Protein AF-X6LFG7-F1 (afdb_monomer_lite)

Foldseek 3Di:
DWEWEADPNDTDTDDPPCPPPPCCLVCLVVDPLQVSVVVVCVVRVVPDLFKWKFFPPPRQIDNGSVSVSVVVNVVVVDPPDPYTYIYIDGNVPDDDDDDDDDDDDDPDPPPVDVDVVVVVVQVVQQVVQCVVCPPHDDDDDDDAFPPCPLVVLQVQQPFDWDWDADPNDTDIFGPGRPFPLCPQRGDDPDRDDSDPHDGHGDGDNVPND

Sequence (209 aa):
RCLVIMKEDEQITWYPKNANDPNFRNELEKQDWKKYFEDLEQLIGISNRNEYLRENEKGEIIKNHEDLKAIWTDRYNDDKQCWLKLTMSNSNEIDTEDEKIPDERTNVQEKEHFDIKLMLDLVKKAEEAEAQIKDKNVILFLGGTGVGKSTLIHFLSGSKMEQQTINGIDHIAPVRIKNKSLSNIITKPGAMSVTRYIAAVPIDLQEMD

Structure (mmCIF, N/CA/C/O backbone):
data_AF-X6LFG7-F1
#
_entry.id   AF-X6LFG7-F1
#
loop_
_atom_site.group_PDB
_atom_site.id
_atom_site.type_symbol
_atom_site.label_atom_id
_atom_site.label_alt_id
_atom_site.label_comp_id
_atom_site.label_asym_id
_atom_site.label_entity_id
_atom_site.label_seq_id
_atom_site.pdbx_PDB_ins_code
_atom_site.Cartn_x
_atom_site.Cartn_y
_atom_site.Cartn_z
_atom_site.occupancy
_atom_site.B_iso_or_equiv
_atom_site.auth_seq_id
_atom_site.auth_comp_id
_atom_site.auth_asym_id
_atom_site.auth_atom_id
_atom_site.pdbx_PDB_model_num
ATOM 1 N N . ARG A 1 1 ? 22.113 -2.065 -7.939 1.00 76.50 1 ARG A N 1
ATOM 2 C CA . ARG A 1 1 ? 21.776 -0.771 -8.582 1.00 76.50 1 ARG A CA 1
ATOM 3 C C . ARG A 1 1 ? 20.740 -1.051 -9.663 1.00 76.50 1 ARG A C 1
ATOM 5 O O . ARG A 1 1 ? 20.845 -2.115 -10.261 1.00 76.50 1 ARG A O 1
ATOM 12 N N . CYS A 1 2 ? 19.748 -0.190 -9.874 1.00 83.12 2 CYS A N 1
ATOM 13 C CA . CYS A 1 2 ? 18.685 -0.409 -10.866 1.00 83.12 2 CYS A CA 1
ATOM 14 C C . CYS A 1 2 ? 18.179 0.901 -11.491 1.00 83.12 2 CYS A C 1
ATOM 16 O O . CYS A 1 2 ? 18.386 1.986 -10.949 1.00 83.12 2 CYS A O 1
ATOM 18 N N . LEU A 1 3 ? 17.499 0.786 -12.628 1.00 84.31 3 LEU A N 1
ATOM 19 C CA . LEU A 1 3 ? 16.655 1.829 -13.202 1.00 84.31 3 LEU A CA 1
ATOM 20 C C . LEU A 1 3 ? 15.211 1.557 -12.785 1.00 84.31 3 LEU A C 1
ATOM 22 O O . LEU A 1 3 ? 14.756 0.413 -12.804 1.00 84.31 3 LEU A O 1
ATOM 26 N N . VAL A 1 4 ? 14.505 2.612 -12.409 1.00 84.31 4 VAL A N 1
ATOM 27 C CA . VAL A 1 4 ? 13.077 2.627 -12.115 1.00 84.31 4 VAL A CA 1
ATOM 28 C C . VAL A 1 4 ? 12.419 3.455 -13.206 1.00 84.31 4 VAL A C 1
ATOM 30 O O . VAL A 1 4 ? 12.630 4.659 -13.285 1.00 84.31 4 VAL A O 1
ATOM 33 N N . ILE A 1 5 ? 11.652 2.811 -14.068 1.00 85.31 5 ILE A N 1
ATOM 34 C CA . ILE A 1 5 ? 11.070 3.411 -15.263 1.00 85.31 5 ILE A CA 1
ATOM 35 C C . ILE A 1 5 ? 9.573 3.559 -15.032 1.00 85.31 5 ILE A C 1
ATOM 37 O O . ILE A 1 5 ? 8.911 2.599 -14.645 1.00 85.31 5 ILE A O 1
ATOM 41 N N . MET A 1 6 ? 9.054 4.761 -15.259 1.00 80.69 6 MET A N 1
ATOM 42 C CA . MET A 1 6 ? 7.627 5.056 -15.185 1.00 80.69 6 MET A CA 1
ATOM 43 C C . MET A 1 6 ? 7.038 5.062 -16.595 1.00 80.69 6 MET A C 1
ATOM 45 O O . MET A 1 6 ? 7.437 5.887 -17.424 1.00 80.69 6 MET A O 1
ATOM 49 N N . LYS A 1 7 ? 6.079 4.171 -16.855 1.00 77.56 7 LYS A N 1
ATOM 50 C CA . LYS A 1 7 ? 5.324 4.100 -18.112 1.00 77.56 7 LYS A CA 1
ATOM 51 C C . LYS A 1 7 ? 3.847 3.894 -17.787 1.00 77.56 7 LYS A C 1
ATOM 53 O O . LYS A 1 7 ? 3.536 2.942 -17.093 1.00 77.56 7 LYS A O 1
ATOM 58 N N . GLU A 1 8 ? 2.964 4.761 -18.290 1.00 70.88 8 GLU A N 1
ATOM 59 C CA . GLU A 1 8 ? 1.498 4.604 -18.157 1.00 70.88 8 GLU A CA 1
ATOM 60 C C . GLU A 1 8 ? 1.036 4.308 -16.712 1.00 70.88 8 GLU A C 1
ATOM 62 O O . GLU A 1 8 ? 0.241 3.409 -16.470 1.00 70.88 8 GLU A O 1
ATOM 67 N N . ASP A 1 9 ? 1.581 5.044 -15.737 1.00 68.19 9 ASP A N 1
ATOM 68 C CA . ASP A 1 9 ? 1.357 4.857 -14.290 1.00 68.19 9 ASP A CA 1
ATOM 69 C C . ASP A 1 9 ? 1.865 3.527 -13.691 1.00 68.19 9 ASP A C 1
ATOM 71 O O . ASP A 1 9 ? 1.731 3.292 -12.487 1.00 68.19 9 ASP A O 1
ATOM 75 N N . GLU A 1 10 ? 2.540 2.690 -14.480 1.00 76.25 10 GLU A N 1
ATOM 76 C CA . GLU A 1 10 ? 3.243 1.496 -14.022 1.00 76.25 10 GLU A CA 1
ATOM 77 C C . GLU A 1 10 ? 4.726 1.771 -13.737 1.00 76.25 10 GLU A C 1
ATOM 79 O O . GLU A 1 10 ? 5.408 2.542 -14.423 1.00 76.25 10 GLU A O 1
ATOM 84 N N . GLN A 1 11 ? 5.240 1.101 -12.702 1.00 84.69 11 GLN A N 1
ATOM 85 C CA . GLN A 1 11 ? 6.644 1.143 -12.314 1.00 84.69 11 GLN A CA 1
ATOM 86 C C . GLN A 1 11 ? 7.355 -0.137 -12.766 1.00 84.69 11 GLN A C 1
ATOM 88 O O . GLN A 1 11 ? 7.090 -1.225 -12.254 1.00 84.69 11 GLN A O 1
ATOM 93 N N . ILE A 1 12 ? 8.332 0.008 -13.658 1.00 84.75 12 ILE A N 1
ATOM 94 C CA . ILE A 1 12 ? 9.162 -1.084 -14.168 1.00 84.75 12 ILE A CA 1
ATOM 95 C C . ILE A 1 12 ? 10.564 -0.950 -13.574 1.00 84.75 12 ILE A C 1
ATOM 97 O O . ILE A 1 12 ? 11.207 0.089 -13.694 1.00 84.75 12 ILE A O 1
ATOM 101 N N . THR A 1 13 ? 11.063 -2.004 -12.926 1.00 87.56 13 THR A N 1
ATOM 102 C CA . THR A 1 13 ? 12.452 -2.037 -12.441 1.00 87.56 13 THR A CA 1
ATOM 103 C C . THR A 1 13 ? 13.320 -2.821 -13.413 1.00 87.56 13 THR A C 1
ATOM 105 O O . THR A 1 13 ? 13.015 -3.973 -13.714 1.00 87.56 13 THR A O 1
ATOM 108 N N . TRP A 1 14 ? 14.430 -2.232 -13.852 1.00 88.44 14 TRP A N 1
ATOM 109 C CA . TRP A 1 14 ? 15.382 -2.873 -14.757 1.00 88.44 14 TRP A CA 1
ATOM 110 C C . TRP A 1 14 ? 16.819 -2.783 -14.241 1.00 88.44 14 TRP A C 1
ATOM 112 O O . TRP A 1 14 ? 17.221 -1.811 -13.600 1.00 88.44 14 TRP A O 1
ATOM 122 N N . TYR A 1 15 ? 17.613 -3.808 -14.528 1.00 87.75 15 TYR A N 1
ATOM 123 C CA . TYR A 1 15 ? 19.060 -3.820 -14.335 1.00 87.75 15 TYR A CA 1
ATOM 124 C C . TYR A 1 15 ? 19.701 -4.804 -15.333 1.00 87.75 15 TYR A C 1
ATOM 126 O O . TYR A 1 15 ? 19.048 -5.775 -15.726 1.00 87.75 15 TYR A O 1
ATOM 134 N N . PRO A 1 16 ? 20.972 -4.605 -15.732 1.00 86.94 16 PRO A N 1
ATOM 135 C CA . PRO A 1 16 ? 21.697 -5.553 -16.566 1.00 86.94 16 PRO A CA 1
ATOM 136 C C . PRO A 1 16 ? 21.731 -6.938 -15.919 1.00 86.94 16 PRO A C 1
ATOM 138 O O . PRO A 1 16 ? 22.008 -7.058 -14.725 1.00 86.94 16 PRO A O 1
ATOM 141 N N . LYS A 1 17 ? 21.517 -8.000 -16.702 1.00 81.75 17 LYS A N 1
ATOM 142 C CA . LYS A 1 17 ? 21.425 -9.385 -16.193 1.00 81.75 17 LYS A CA 1
ATOM 143 C C . LYS A 1 17 ? 22.637 -9.819 -15.349 1.00 81.75 17 LYS A C 1
ATOM 145 O O . LYS A 1 17 ? 22.474 -10.603 -14.419 1.00 81.75 17 LYS A O 1
ATOM 150 N N . ASN A 1 18 ? 23.820 -9.262 -15.616 1.00 81.38 18 ASN A N 1
ATOM 151 C CA . ASN A 1 18 ? 25.059 -9.575 -14.895 1.00 81.38 18 ASN A CA 1
ATOM 152 C C . ASN A 1 18 ? 25.421 -8.551 -13.804 1.00 81.38 18 ASN A C 1
ATOM 154 O O . ASN A 1 18 ? 26.505 -8.628 -13.239 1.00 81.38 18 ASN A O 1
ATOM 158 N N . ALA A 1 19 ? 24.540 -7.603 -13.470 1.00 78.81 19 ALA A N 1
ATOM 159 C CA . ALA A 1 19 ? 24.845 -6.519 -12.527 1.00 78.81 19 ALA A CA 1
ATOM 160 C C . ALA A 1 19 ? 25.172 -6.990 -11.094 1.00 78.81 19 ALA A C 1
ATOM 162 O O . ALA A 1 19 ? 25.692 -6.207 -10.299 1.00 78.81 19 ALA A O 1
ATOM 163 N N . ASN A 1 20 ? 24.861 -8.248 -10.763 1.00 74.69 20 ASN A N 1
ATOM 164 C CA . ASN A 1 20 ? 25.200 -8.879 -9.486 1.00 74.69 20 ASN A CA 1
ATOM 165 C C . ASN A 1 20 ? 26.618 -9.477 -9.457 1.00 74.69 20 ASN A C 1
ATOM 167 O O . ASN A 1 20 ? 27.069 -9.892 -8.391 1.00 74.69 20 ASN A O 1
ATOM 171 N N . ASP A 1 21 ? 27.315 -9.542 -10.595 1.00 80.12 21 ASP A N 1
ATOM 172 C CA . ASP A 1 21 ? 28.712 -9.969 -10.643 1.00 80.12 21 ASP A CA 1
ATOM 173 C C . ASP A 1 21 ? 29.600 -8.891 -9.982 1.00 80.12 21 ASP A C 1
ATOM 175 O O . ASP A 1 21 ? 29.568 -7.729 -10.403 1.00 80.12 21 ASP A O 1
ATOM 179 N N . PRO A 1 22 ? 30.414 -9.235 -8.964 1.00 74.44 22 PRO A N 1
ATOM 180 C CA . PRO A 1 22 ? 31.346 -8.299 -8.332 1.00 74.44 22 PRO A CA 1
ATOM 181 C C . PRO A 1 22 ? 32.310 -7.623 -9.319 1.00 74.44 22 PRO A C 1
ATOM 183 O O . PRO A 1 22 ? 32.733 -6.488 -9.094 1.00 74.44 22 PRO A O 1
ATOM 186 N N . ASN A 1 23 ? 32.641 -8.298 -10.422 1.00 79.50 23 ASN A N 1
ATOM 187 C CA . ASN A 1 23 ? 33.518 -7.786 -11.468 1.00 79.50 23 ASN A CA 1
ATOM 188 C C . ASN A 1 23 ? 32.785 -6.944 -12.514 1.00 79.50 23 ASN A C 1
ATOM 190 O O . ASN A 1 23 ? 33.451 -6.275 -13.302 1.00 79.50 23 ASN A O 1
ATOM 194 N N . PHE A 1 24 ? 31.448 -6.895 -12.499 1.00 81.44 24 PHE A N 1
ATOM 195 C CA . PHE A 1 24 ? 30.659 -6.143 -13.481 1.00 81.44 24 PHE A CA 1
ATOM 196 C C . PHE A 1 24 ? 31.113 -4.682 -13.591 1.00 81.44 24 PHE A C 1
ATOM 198 O O . PHE A 1 24 ? 31.242 -4.147 -14.690 1.00 81.44 24 PHE A O 1
ATOM 205 N N . ARG A 1 25 ? 31.439 -4.052 -12.452 1.00 75.75 25 ARG A N 1
ATOM 206 C CA . ARG A 1 25 ? 31.965 -2.677 -12.391 1.00 75.75 25 ARG A CA 1
ATOM 207 C C . ARG A 1 25 ? 33.307 -2.519 -13.110 1.00 75.75 25 ARG A C 1
ATOM 209 O O . ARG A 1 25 ? 33.542 -1.502 -13.750 1.00 75.75 25 ARG A O 1
ATOM 216 N N . ASN A 1 26 ? 34.196 -3.497 -12.974 1.00 79.12 26 ASN A N 1
ATOM 217 C CA . ASN A 1 26 ? 35.548 -3.434 -13.532 1.00 79.12 26 ASN A CA 1
ATOM 218 C C . ASN A 1 26 ? 35.575 -3.831 -15.014 1.00 79.12 26 ASN A C 1
ATOM 220 O O . ASN A 1 26 ? 36.579 -3.637 -15.694 1.00 79.12 26 ASN A O 1
ATOM 224 N N . GLU A 1 27 ? 34.470 -4.384 -15.513 1.00 84.75 27 GLU A N 1
ATOM 225 C CA . GLU A 1 27 ? 34.345 -4.912 -16.865 1.00 84.75 27 GLU A CA 1
ATOM 226 C C . GLU A 1 27 ? 33.236 -4.231 -17.671 1.00 84.75 27 GLU A C 1
ATOM 228 O O . GLU A 1 27 ? 32.767 -4.809 -18.649 1.00 84.75 27 GLU A O 1
ATOM 233 N N . LEU A 1 28 ? 32.839 -3.003 -17.303 1.00 81.44 28 LEU A N 1
ATOM 234 C CA . LEU A 1 28 ? 31.804 -2.232 -18.011 1.00 81.44 28 LEU A CA 1
ATOM 235 C C . LEU A 1 28 ? 32.107 -2.119 -19.511 1.00 81.44 28 LEU A C 1
ATOM 237 O O . LEU A 1 28 ? 31.211 -2.286 -20.327 1.00 81.44 28 LEU A O 1
ATOM 241 N N . GLU A 1 29 ? 33.372 -1.926 -19.884 1.00 83.00 29 GLU A N 1
ATOM 242 C CA . GLU A 1 29 ? 33.817 -1.853 -21.284 1.00 83.00 29 GLU A CA 1
ATOM 243 C C . GLU A 1 29 ? 33.688 -3.176 -22.054 1.00 83.00 29 GLU A C 1
ATOM 245 O O . GLU A 1 29 ? 33.615 -3.175 -23.278 1.00 83.00 29 GLU A O 1
ATOM 250 N N . LYS A 1 30 ? 33.657 -4.313 -21.350 1.00 84.62 30 LYS A N 1
ATOM 251 C CA . LYS A 1 30 ? 33.518 -5.648 -21.950 1.00 84.62 30 LYS A CA 1
ATOM 252 C C . LYS A 1 30 ? 32.063 -6.111 -22.021 1.00 84.62 30 LYS A C 1
ATOM 254 O O . LYS A 1 30 ? 31.790 -7.162 -22.597 1.00 84.62 30 LYS A O 1
ATOM 259 N N . GLN A 1 31 ? 31.146 -5.378 -21.390 1.00 87.06 31 GLN A N 1
ATOM 260 C CA . GLN A 1 31 ? 29.734 -5.727 -21.391 1.00 87.06 31 GLN A CA 1
ATOM 261 C C . GLN A 1 31 ? 29.085 -5.419 -22.742 1.00 87.06 31 GLN A C 1
ATOM 263 O O . GLN A 1 31 ? 29.401 -4.430 -23.401 1.00 87.06 31 GLN A O 1
ATOM 268 N N . ASP A 1 32 ? 28.108 -6.242 -23.114 1.00 89.12 32 ASP A N 1
ATOM 269 C CA . ASP A 1 32 ? 27.300 -6.039 -24.314 1.00 89.12 32 ASP A CA 1
ATOM 270 C C . ASP A 1 32 ? 26.159 -5.048 -24.033 1.00 89.12 32 ASP A C 1
ATOM 272 O O . ASP A 1 32 ? 25.006 -5.417 -23.799 1.00 89.12 32 ASP A O 1
ATOM 276 N N . TRP A 1 33 ? 26.504 -3.759 -24.015 1.00 88.44 33 TRP A N 1
ATOM 277 C CA . TRP A 1 33 ? 25.546 -2.672 -23.790 1.00 88.44 33 TRP A CA 1
ATOM 278 C C . TRP A 1 33 ? 24.473 -2.589 -24.861 1.00 88.44 33 TRP A C 1
ATOM 280 O O . TRP A 1 33 ? 23.354 -2.176 -24.566 1.00 88.44 33 TRP A O 1
ATOM 290 N N . LYS A 1 34 ? 24.791 -3.019 -26.085 1.00 89.31 34 LYS A N 1
ATOM 291 C CA . LYS A 1 34 ? 23.820 -3.092 -27.168 1.00 89.31 34 LYS A CA 1
ATOM 292 C C . LYS A 1 34 ? 22.723 -4.093 -26.824 1.00 89.31 34 LYS A C 1
ATOM 294 O O . LYS A 1 34 ? 21.552 -3.734 -26.848 1.00 89.31 34 LYS A O 1
ATOM 299 N N . LYS A 1 35 ? 23.096 -5.301 -26.399 1.00 88.69 35 LYS A N 1
ATOM 300 C CA . LYS A 1 35 ? 22.136 -6.311 -25.945 1.00 88.69 35 LYS A CA 1
ATOM 301 C C . LYS A 1 35 ? 21.346 -5.868 -24.715 1.00 88.69 35 LYS A C 1
ATOM 303 O O . LYS A 1 35 ? 20.156 -6.149 -24.625 1.00 88.69 35 LYS A O 1
ATOM 308 N N . TYR A 1 36 ? 21.976 -5.178 -23.764 1.00 89.31 36 TYR A N 1
ATOM 309 C CA . TYR A 1 36 ? 21.256 -4.635 -22.608 1.00 89.31 36 TYR A CA 1
ATOM 310 C C . TYR A 1 36 ? 20.246 -3.557 -22.995 1.00 89.31 36 TYR A C 1
ATOM 312 O O . TYR A 1 36 ? 19.161 -3.521 -22.422 1.00 89.31 36 TYR A O 1
ATOM 320 N N . PHE A 1 37 ? 20.581 -2.711 -23.967 1.00 87.50 37 PHE A N 1
ATOM 321 C CA . PHE A 1 37 ? 19.656 -1.721 -24.500 1.00 87.50 37 PHE A CA 1
ATOM 322 C C . PHE A 1 37 ? 18.491 -2.388 -25.247 1.00 87.50 37 PHE A C 1
ATOM 324 O O . PHE A 1 37 ? 17.346 -2.053 -24.980 1.00 87.50 37 PHE A O 1
ATOM 331 N N . GLU A 1 38 ? 18.753 -3.409 -26.068 1.00 86.62 38 GLU A N 1
ATOM 332 C CA . GLU A 1 38 ? 17.705 -4.197 -26.740 1.00 86.62 38 GLU A CA 1
ATOM 333 C C . GLU A 1 38 ? 16.777 -4.912 -25.733 1.00 86.62 38 GLU A C 1
ATOM 335 O O . GLU A 1 38 ? 15.555 -4.878 -25.875 1.00 86.62 38 GLU A O 1
ATOM 340 N N . ASP A 1 39 ? 17.337 -5.531 -24.684 1.00 87.38 39 ASP A N 1
ATOM 341 C CA . ASP A 1 39 ? 16.571 -6.148 -23.588 1.00 87.38 39 ASP A CA 1
ATOM 342 C C . ASP A 1 39 ? 15.699 -5.104 -22.862 1.00 87.38 39 ASP A C 1
ATOM 344 O O . ASP A 1 39 ? 14.564 -5.390 -22.472 1.00 87.38 39 ASP A O 1
ATOM 348 N N . LEU A 1 40 ? 16.240 -3.900 -22.652 1.00 86.75 40 LEU A N 1
ATOM 349 C CA . LEU A 1 40 ? 15.531 -2.785 -22.035 1.00 86.75 40 LEU A CA 1
ATOM 350 C C . LEU A 1 40 ? 14.368 -2.322 -22.918 1.00 86.75 40 LEU A C 1
ATOM 352 O O . LEU A 1 40 ? 13.255 -2.246 -22.408 1.00 86.75 40 LEU A O 1
ATOM 356 N N . GLU A 1 41 ? 14.600 -2.078 -24.213 1.00 84.62 41 GLU A N 1
ATOM 357 C CA . GLU A 1 41 ? 13.580 -1.678 -25.196 1.00 84.62 41 GLU A CA 1
ATOM 358 C C . GLU A 1 41 ? 12.439 -2.696 -25.289 1.00 84.62 41 GLU A C 1
ATOM 360 O O . GLU A 1 41 ? 11.266 -2.314 -25.291 1.00 84.62 41 GLU A O 1
ATOM 365 N N . GLN A 1 42 ? 12.766 -3.993 -25.302 1.00 84.00 42 GLN A N 1
ATOM 366 C CA . GLN A 1 42 ? 11.771 -5.067 -25.294 1.00 84.00 42 GLN A CA 1
ATOM 367 C C . GLN A 1 42 ? 10.931 -5.065 -24.016 1.00 84.00 42 GLN A C 1
ATOM 369 O O . GLN A 1 42 ? 9.717 -5.253 -24.089 1.00 84.00 42 GLN A O 1
ATOM 374 N N . LEU A 1 43 ? 11.553 -4.844 -22.852 1.00 83.19 43 LEU A N 1
ATOM 375 C CA . LEU A 1 43 ? 10.853 -4.843 -21.567 1.00 83.19 43 LEU A CA 1
ATOM 376 C C . LEU A 1 43 ? 9.839 -3.699 -21.467 1.00 83.19 43 LEU A C 1
ATOM 378 O O . LEU A 1 43 ? 8.732 -3.892 -20.974 1.00 83.19 43 LEU A O 1
ATOM 382 N N . ILE A 1 44 ? 10.225 -2.508 -21.915 1.00 81.19 44 ILE A N 1
ATOM 383 C CA . ILE A 1 44 ? 9.370 -1.315 -21.871 1.00 81.19 44 ILE A CA 1
ATOM 384 C C . ILE A 1 44 ? 8.448 -1.207 -23.086 1.00 81.19 44 ILE A C 1
ATOM 386 O O . ILE A 1 44 ? 7.575 -0.343 -23.108 1.00 81.19 44 ILE A O 1
ATOM 390 N N . GLY A 1 45 ? 8.615 -2.071 -24.088 1.00 75.19 45 GLY A N 1
ATOM 391 C CA . GLY A 1 45 ? 7.817 -2.075 -25.307 1.00 75.19 45 GLY A CA 1
ATOM 392 C C . GLY A 1 45 ? 7.953 -0.786 -26.118 1.00 75.19 45 GLY A C 1
ATOM 393 O O . GLY A 1 45 ? 6.938 -0.298 -26.609 1.00 75.19 45 GLY A O 1
ATOM 394 N N . ILE A 1 46 ? 9.167 -0.225 -26.237 1.00 66.88 46 ILE A N 1
ATOM 395 C CA . ILE A 1 46 ? 9.425 0.857 -27.202 1.00 66.88 46 ILE A CA 1
ATOM 396 C C . ILE A 1 46 ? 9.307 0.242 -28.597 1.00 66.88 46 ILE A C 1
ATOM 398 O O . ILE A 1 46 ? 10.173 -0.500 -29.055 1.00 66.88 46 ILE A O 1
ATOM 402 N N . SER A 1 47 ? 8.192 0.514 -29.268 1.00 56.03 47 SER A N 1
ATOM 403 C CA . SER A 1 47 ? 7.942 0.059 -30.642 1.00 56.03 47 SER A CA 1
ATOM 404 C C . SER A 1 47 ? 8.116 1.169 -31.682 1.00 56.03 47 SER A C 1
ATOM 406 O O . SER A 1 47 ? 8.196 0.882 -32.876 1.00 56.03 47 SER A O 1
ATOM 408 N N . ASN A 1 48 ? 8.202 2.433 -31.250 1.00 54.16 48 ASN A N 1
ATOM 409 C CA . ASN A 1 48 ? 8.268 3.602 -32.126 1.00 54.16 48 ASN A CA 1
ATOM 410 C C . ASN A 1 48 ? 9.611 4.331 -32.002 1.00 54.16 48 ASN A C 1
ATOM 412 O O . ASN A 1 48 ? 10.092 4.584 -30.904 1.00 54.16 48 ASN A O 1
ATOM 416 N N . ARG A 1 49 ? 10.166 4.787 -33.136 1.00 58.41 49 ARG A N 1
ATOM 417 C CA . ARG A 1 49 ? 11.423 5.572 -33.224 1.00 58.41 49 ARG A CA 1
ATOM 418 C C . ARG A 1 49 ? 11.380 6.950 -32.537 1.00 58.41 49 ARG A C 1
ATOM 420 O O . ARG A 1 49 ? 12.342 7.706 -32.636 1.00 58.41 49 ARG A O 1
ATOM 427 N N . ASN A 1 50 ? 10.265 7.280 -31.892 1.00 61.91 50 ASN A N 1
ATOM 428 C CA . ASN A 1 50 ? 9.985 8.595 -31.330 1.00 61.91 50 ASN A CA 1
ATOM 429 C C . ASN A 1 50 ? 9.922 8.580 -29.795 1.00 61.91 50 ASN A C 1
ATOM 431 O O . ASN A 1 50 ? 9.821 9.648 -29.199 1.00 61.91 50 ASN A O 1
ATOM 435 N N . GLU A 1 51 ? 10.014 7.412 -29.156 1.00 69.88 51 GLU A N 1
ATOM 436 C CA . GLU A 1 51 ? 9.994 7.273 -27.697 1.00 69.88 51 GLU A CA 1
ATOM 437 C C . GLU A 1 51 ? 11.425 7.209 -27.150 1.00 69.88 51 GLU A C 1
ATOM 439 O O . GLU A 1 51 ? 12.276 6.504 -27.690 1.00 69.88 51 GLU A O 1
ATOM 444 N N . TYR A 1 52 ? 11.705 7.953 -26.080 1.00 77.88 52 TYR A N 1
ATOM 445 C CA . TYR A 1 52 ? 12.997 7.927 -25.394 1.00 77.88 52 TYR A CA 1
ATOM 446 C C . TYR A 1 52 ? 12.825 7.992 -23.876 1.00 77.88 52 TYR A C 1
ATOM 448 O O . TYR A 1 52 ? 11.807 8.468 -23.367 1.00 77.88 52 TYR A O 1
ATOM 456 N N . LEU A 1 53 ? 13.836 7.520 -23.144 1.00 81.69 53 LEU A N 1
ATOM 457 C CA . LEU A 1 53 ? 13.865 7.605 -21.686 1.00 81.69 53 LEU A CA 1
ATOM 458 C C . LEU A 1 53 ? 14.572 8.892 -21.271 1.00 81.69 53 LEU A C 1
ATOM 460 O O . LEU A 1 53 ? 15.691 9.154 -21.708 1.00 81.69 53 LEU A O 1
ATOM 464 N N . ARG A 1 54 ? 13.932 9.683 -20.414 1.00 81.69 54 ARG A N 1
ATOM 465 C CA . ARG A 1 54 ? 14.514 10.879 -19.806 1.00 81.69 54 ARG A CA 1
ATOM 466 C C . ARG A 1 54 ? 14.697 10.658 -18.312 1.00 81.69 54 ARG A C 1
ATOM 468 O O . ARG A 1 54 ? 13.801 10.167 -17.630 1.00 81.69 54 ARG A O 1
ATOM 475 N N . GLU A 1 55 ? 15.857 11.034 -17.804 1.00 78.00 55 GLU A N 1
ATOM 476 C CA . GLU A 1 55 ? 16.138 11.086 -16.381 1.00 78.00 55 GLU A CA 1
ATOM 477 C C . GLU A 1 55 ? 15.444 12.284 -15.731 1.00 78.00 55 GLU A C 1
ATOM 479 O O . GLU A 1 55 ? 15.529 13.417 -16.205 1.00 78.00 55 GLU A O 1
ATOM 484 N N . ASN A 1 56 ? 14.777 12.042 -14.606 1.00 66.06 56 ASN A N 1
ATOM 485 C CA . ASN A 1 56 ? 13.951 13.057 -13.961 1.00 66.06 56 ASN A CA 1
ATOM 486 C C . ASN A 1 56 ? 14.745 14.142 -13.207 1.00 66.06 56 ASN A C 1
ATOM 488 O O . ASN A 1 56 ? 14.193 15.212 -12.951 1.00 66.06 56 ASN A O 1
ATOM 492 N N . GLU A 1 57 ? 15.992 13.875 -12.797 1.00 65.62 57 GLU A N 1
ATOM 493 C CA . GLU A 1 57 ? 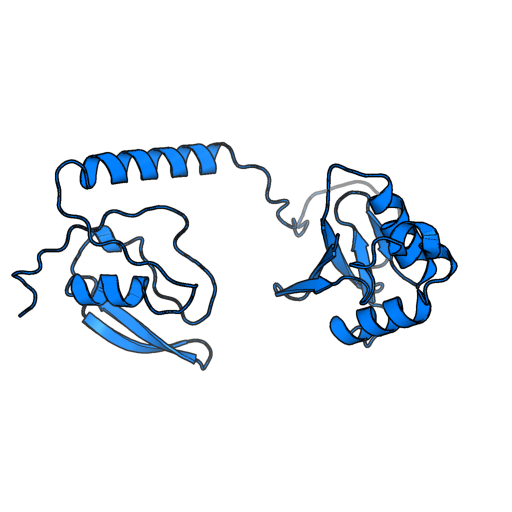16.778 14.807 -11.973 1.00 65.62 57 GLU A CA 1
ATOM 494 C C . GLU A 1 57 ? 17.701 15.703 -12.805 1.00 65.62 57 GLU A C 1
ATOM 496 O O . GLU A 1 57 ? 17.590 16.927 -12.698 1.00 65.62 57 GLU A O 1
ATOM 501 N N . LYS A 1 58 ? 18.579 15.129 -13.641 1.00 66.94 58 LYS A N 1
ATOM 502 C CA . LYS A 1 58 ? 19.514 15.915 -14.469 1.00 66.94 58 LYS A CA 1
ATOM 503 C C . LYS A 1 58 ? 19.007 16.182 -15.889 1.00 66.94 58 LYS A C 1
ATOM 505 O O . LYS A 1 58 ? 19.598 16.992 -16.596 1.00 66.94 58 LYS A O 1
ATOM 510 N N . GLY A 1 59 ? 17.912 15.541 -16.306 1.00 70.75 59 GLY A N 1
ATOM 511 C CA . GLY A 1 59 ? 17.364 15.686 -17.657 1.00 70.75 59 GLY A CA 1
ATOM 512 C C . GLY A 1 59 ? 18.149 14.934 -18.735 1.00 70.75 59 GLY A C 1
ATOM 513 O O . GLY A 1 59 ? 17.925 15.181 -19.919 1.00 70.75 59 GLY A O 1
ATOM 514 N N . GLU A 1 60 ? 19.057 14.031 -18.353 1.00 78.50 60 GLU A N 1
ATOM 515 C CA . GLU A 1 60 ? 19.811 13.198 -19.292 1.00 78.50 60 GLU A CA 1
ATOM 516 C C . GLU A 1 60 ? 18.864 12.285 -20.086 1.00 78.50 60 GLU A C 1
ATOM 518 O O . GLU A 1 60 ? 17.853 11.806 -19.570 1.00 78.50 60 GLU A O 1
ATOM 523 N N . ILE A 1 61 ? 19.163 12.059 -21.367 1.00 83.25 61 ILE A N 1
ATOM 524 C CA . ILE A 1 61 ? 18.301 11.290 -22.271 1.00 83.25 61 ILE A CA 1
ATOM 525 C C . ILE A 1 61 ? 19.026 10.018 -22.702 1.00 83.25 61 ILE A C 1
ATOM 527 O O . ILE A 1 61 ? 20.154 10.088 -23.179 1.00 83.25 61 ILE A O 1
ATOM 531 N N . ILE A 1 62 ? 18.349 8.873 -22.605 1.00 84.56 62 ILE A N 1
ATOM 532 C CA . ILE A 1 62 ? 18.822 7.596 -23.140 1.00 84.56 62 ILE A CA 1
ATOM 533 C C . ILE A 1 62 ? 18.136 7.350 -24.481 1.00 84.56 62 ILE A C 1
ATOM 535 O O . ILE A 1 62 ? 16.943 7.038 -24.527 1.00 84.56 62 ILE A O 1
ATOM 539 N N . LYS A 1 63 ? 18.894 7.484 -25.572 1.00 83.12 63 LYS A N 1
ATOM 540 C CA . LYS A 1 63 ? 18.444 7.192 -26.943 1.00 83.12 63 LYS A CA 1
ATOM 541 C C . LYS A 1 63 ? 19.121 5.959 -27.533 1.00 83.12 63 LYS A C 1
ATOM 543 O O . LYS A 1 63 ? 18.636 5.417 -28.519 1.00 83.12 63 LYS A O 1
ATOM 548 N N . ASN A 1 64 ? 20.267 5.556 -26.991 1.00 84.12 64 ASN A N 1
ATOM 549 C CA . ASN A 1 64 ? 21.050 4.431 -27.490 1.00 84.12 64 ASN A CA 1
ATOM 550 C C . ASN A 1 64 ? 21.843 3.735 -26.364 1.00 84.12 64 ASN A C 1
ATOM 552 O O . ASN A 1 64 ? 21.800 4.125 -25.195 1.00 84.12 64 ASN A O 1
ATOM 556 N N . HIS A 1 65 ? 22.590 2.693 -26.734 1.00 86.44 65 HIS A N 1
ATOM 557 C CA . HIS A 1 65 ? 23.385 1.899 -25.797 1.00 86.44 65 HIS A CA 1
ATOM 558 C C . HIS A 1 65 ? 24.558 2.655 -25.150 1.00 86.44 65 HIS A C 1
ATOM 560 O O . HIS A 1 65 ? 24.920 2.328 -24.021 1.00 86.44 65 HIS A O 1
ATOM 566 N N . GLU A 1 66 ? 25.153 3.644 -25.824 1.00 87.06 66 GLU A N 1
ATOM 567 C CA . GLU A 1 66 ? 26.214 4.478 -25.243 1.00 87.06 66 GLU A CA 1
ATOM 568 C C . GLU A 1 66 ? 25.646 5.403 -24.169 1.00 87.06 66 GLU A C 1
ATOM 570 O O . GLU A 1 66 ? 26.238 5.522 -23.099 1.00 87.06 66 GLU A O 1
ATOM 575 N N . ASP A 1 67 ? 24.459 5.974 -24.393 1.00 87.25 67 ASP A N 1
ATOM 576 C CA . ASP A 1 67 ? 23.777 6.785 -23.379 1.00 87.25 67 ASP A CA 1
ATOM 577 C C . ASP A 1 67 ? 23.445 5.931 -22.142 1.00 87.25 67 ASP A C 1
ATOM 579 O O . ASP A 1 67 ? 23.714 6.325 -21.007 1.00 87.25 67 ASP A O 1
ATOM 583 N N . LEU A 1 68 ? 22.927 4.712 -22.355 1.00 87.81 68 LEU A N 1
ATOM 584 C CA . LEU A 1 68 ? 22.631 3.768 -21.272 1.00 87.81 68 LEU A CA 1
ATOM 585 C C . LEU A 1 68 ? 23.898 3.420 -20.476 1.00 87.81 68 LEU A C 1
ATOM 587 O O . LEU A 1 68 ? 23.870 3.389 -19.243 1.00 87.81 68 LEU A O 1
ATOM 591 N N . LYS A 1 69 ? 25.012 3.179 -21.173 1.00 88.94 69 LYS A N 1
ATOM 592 C CA . LYS A 1 69 ? 26.317 2.907 -20.566 1.00 88.94 69 LYS A CA 1
ATOM 593 C C . LYS A 1 69 ? 26.834 4.104 -19.774 1.00 88.94 69 LYS A C 1
ATOM 595 O O . LYS A 1 69 ? 27.323 3.914 -18.660 1.00 88.94 69 LYS A O 1
ATOM 600 N N . ALA A 1 70 ? 26.737 5.314 -20.321 1.00 86.56 70 ALA A N 1
ATOM 601 C CA . ALA A 1 70 ? 27.203 6.540 -19.682 1.00 86.56 70 ALA A CA 1
ATOM 602 C C . ALA A 1 70 ? 26.458 6.788 -18.366 1.00 86.56 70 ALA A C 1
ATOM 604 O O . ALA A 1 70 ? 27.096 6.902 -17.316 1.00 86.56 70 ALA A O 1
ATOM 605 N N . ILE A 1 71 ? 25.122 6.731 -18.407 1.00 83.69 71 ILE A N 1
ATOM 606 C CA . ILE A 1 71 ? 24.283 6.854 -17.213 1.00 83.69 71 ILE A CA 1
ATOM 607 C C . ILE A 1 71 ? 24.636 5.762 -16.210 1.00 83.69 71 ILE A C 1
ATOM 609 O O . ILE A 1 71 ? 24.883 6.045 -15.043 1.00 83.69 71 ILE A O 1
ATOM 613 N N . TRP A 1 72 ? 24.724 4.500 -16.635 1.00 84.12 72 TRP A N 1
ATOM 614 C CA . TRP A 1 72 ? 25.035 3.414 -15.706 1.00 84.12 72 TRP A CA 1
ATOM 615 C C . TRP A 1 72 ? 26.435 3.540 -15.077 1.00 84.12 72 TRP A C 1
ATOM 617 O O . TRP A 1 72 ? 26.629 3.178 -13.914 1.00 84.12 72 TRP A O 1
ATOM 627 N N . THR A 1 73 ? 27.410 4.074 -15.817 1.00 82.75 73 THR A N 1
ATOM 628 C CA . THR A 1 73 ? 28.787 4.286 -15.346 1.00 82.75 73 THR A CA 1
ATOM 629 C C . THR A 1 73 ? 28.863 5.400 -14.305 1.00 82.75 73 THR A C 1
ATOM 631 O O . THR A 1 73 ? 29.485 5.199 -13.260 1.00 82.75 73 THR A O 1
ATOM 634 N N . ASP A 1 74 ? 28.178 6.527 -14.527 1.00 79.06 74 ASP A N 1
ATOM 635 C CA . ASP A 1 74 ? 28.092 7.627 -13.554 1.00 79.06 74 ASP A CA 1
ATOM 636 C C . ASP A 1 74 ? 27.579 7.126 -12.190 1.00 79.06 74 ASP A C 1
ATOM 638 O O . ASP A 1 74 ? 28.100 7.461 -11.125 1.00 79.06 74 ASP A O 1
ATOM 642 N N . ARG A 1 75 ? 26.641 6.173 -12.212 1.00 73.19 75 ARG A N 1
ATOM 643 C CA . ARG A 1 75 ? 26.029 5.582 -11.010 1.00 73.19 75 ARG A CA 1
ATOM 644 C C . ARG A 1 75 ? 26.942 4.675 -10.197 1.00 73.19 75 ARG A C 1
ATOM 646 O O . ARG A 1 75 ? 26.635 4.408 -9.036 1.00 73.19 75 ARG A O 1
ATOM 653 N N . TYR A 1 76 ? 28.039 4.175 -10.760 1.00 70.50 76 TYR A N 1
ATOM 654 C CA . TYR A 1 76 ? 29.054 3.481 -9.962 1.00 70.50 76 TYR A CA 1
ATOM 655 C C . TYR A 1 76 ? 29.968 4.439 -9.204 1.00 70.50 76 TYR A C 1
ATOM 657 O O . TYR A 1 76 ? 30.609 4.005 -8.247 1.00 70.50 76 TYR A O 1
ATOM 665 N N . ASN A 1 77 ? 30.016 5.705 -9.614 1.00 67.62 77 ASN A N 1
ATOM 666 C CA . ASN A 1 77 ? 30.764 6.746 -8.920 1.00 67.62 77 ASN A CA 1
ATOM 667 C C . ASN A 1 77 ? 29.919 7.429 -7.830 1.00 67.62 77 ASN A C 1
ATOM 669 O O . ASN A 1 77 ? 30.483 8.062 -6.941 1.00 67.62 77 ASN A O 1
ATOM 673 N N . ASP A 1 78 ? 28.591 7.257 -7.861 1.00 67.44 78 ASP A N 1
ATOM 674 C CA . ASP A 1 78 ? 27.669 7.734 -6.828 1.00 67.44 78 ASP A CA 1
ATOM 675 C C . ASP A 1 78 ? 27.289 6.629 -5.818 1.00 67.44 78 ASP A C 1
ATOM 677 O O . ASP A 1 78 ? 26.471 5.729 -6.058 1.00 67.44 78 ASP A O 1
ATOM 681 N N . ASP A 1 79 ? 27.889 6.700 -4.631 1.00 65.62 79 ASP A N 1
ATOM 682 C CA . ASP A 1 79 ? 27.623 5.779 -3.523 1.00 65.62 79 ASP A CA 1
ATOM 683 C C . ASP A 1 79 ? 26.280 6.035 -2.818 1.00 65.62 79 ASP A C 1
ATOM 685 O O . ASP A 1 79 ? 25.833 5.196 -2.035 1.00 65.62 79 ASP A O 1
ATOM 689 N N . LYS A 1 80 ? 25.605 7.163 -3.083 1.00 61.94 80 LYS A N 1
ATOM 690 C CA . LYS A 1 80 ? 24.430 7.591 -2.307 1.00 61.94 80 LYS A CA 1
ATOM 691 C C . LYS A 1 80 ? 23.103 7.116 -2.879 1.00 61.94 80 LYS A C 1
ATOM 693 O O . LYS A 1 80 ? 22.156 6.934 -2.115 1.00 61.94 80 LYS A O 1
ATOM 698 N N . GLN A 1 81 ? 23.010 6.895 -4.188 1.00 65.19 81 GLN A N 1
ATOM 699 C CA . GLN A 1 81 ? 21.738 6.565 -4.826 1.00 65.19 81 GLN A CA 1
ATOM 700 C C . GLN A 1 81 ? 21.868 5.285 -5.667 1.00 65.19 81 GLN A C 1
ATOM 702 O O . GLN A 1 81 ? 22.661 5.161 -6.601 1.00 65.19 81 GLN A O 1
ATOM 707 N N . CYS A 1 82 ? 21.097 4.265 -5.290 1.00 66.38 82 CYS A N 1
ATOM 708 C CA . CYS A 1 82 ? 21.147 2.931 -5.892 1.00 66.38 82 CYS A CA 1
ATOM 709 C C . CYS A 1 82 ? 20.080 2.701 -6.974 1.00 66.38 82 CYS A C 1
ATOM 711 O O . CYS A 1 82 ? 20.103 1.648 -7.617 1.00 66.38 82 CYS A O 1
ATOM 713 N N . TRP A 1 83 ? 19.199 3.679 -7.204 1.00 72.12 83 TRP A N 1
ATOM 714 C CA . TRP A 1 83 ? 18.083 3.611 -8.150 1.00 72.12 83 TRP A CA 1
ATOM 715 C C . TRP A 1 83 ? 17.910 4.935 -8.911 1.00 72.12 83 TRP A C 1
ATOM 717 O O . TRP A 1 83 ? 18.102 5.994 -8.318 1.00 72.12 83 TRP A O 1
ATOM 727 N N . LEU A 1 84 ? 17.607 4.886 -10.210 1.00 78.12 84 LEU A N 1
ATOM 728 C CA . LEU A 1 84 ? 17.421 6.074 -11.059 1.00 78.12 84 LEU A CA 1
ATOM 729 C C . LEU A 1 84 ? 15.996 6.122 -11.611 1.00 78.12 84 LEU A C 1
ATOM 731 O O . LEU A 1 84 ? 15.571 5.138 -1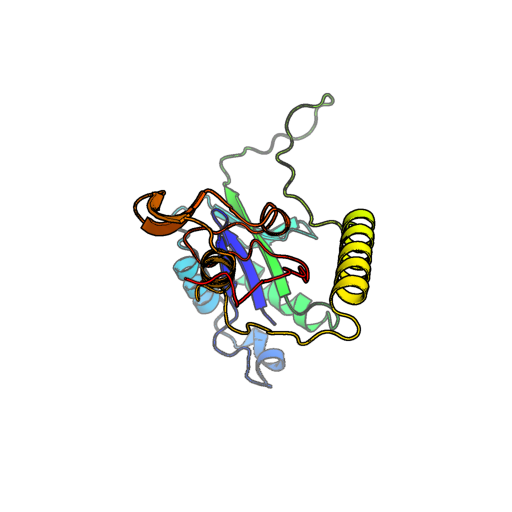2.210 1.00 78.12 84 LEU A O 1
ATOM 735 N N . LYS A 1 85 ? 15.275 7.237 -11.433 1.00 81.56 85 LYS A N 1
ATOM 736 C CA . LYS A 1 85 ? 13.914 7.396 -11.969 1.00 81.56 85 LYS A CA 1
ATOM 737 C C . LYS A 1 85 ? 13.954 7.921 -13.403 1.00 81.56 85 LYS A C 1
ATOM 739 O O . LYS A 1 85 ? 14.439 9.028 -13.637 1.00 81.56 85 LYS A O 1
ATOM 744 N N . LEU A 1 86 ? 13.412 7.142 -14.330 1.00 83.12 86 LEU A N 1
ATOM 745 C CA . LEU A 1 86 ? 13.275 7.486 -15.740 1.00 83.12 86 LEU A CA 1
ATOM 746 C C . LEU A 1 86 ? 11.798 7.632 -16.103 1.00 83.12 86 LEU A C 1
ATOM 748 O O . LEU A 1 86 ? 10.954 6.880 -15.609 1.00 83.12 86 LEU A O 1
ATOM 752 N N . THR A 1 87 ? 11.490 8.573 -16.985 1.00 81.56 87 THR A N 1
ATOM 753 C CA . THR A 1 87 ? 10.156 8.752 -17.566 1.00 81.56 87 THR A CA 1
ATOM 754 C C . THR A 1 87 ? 10.222 8.647 -19.081 1.00 81.56 87 THR A C 1
ATOM 756 O O . THR A 1 87 ? 11.237 8.976 -19.697 1.00 81.56 87 THR A O 1
ATOM 759 N N . MET A 1 88 ? 9.157 8.118 -19.678 1.00 79.31 88 MET A N 1
ATOM 760 C CA . MET A 1 88 ? 9.068 7.959 -21.125 1.00 79.31 88 MET A CA 1
ATOM 761 C C . MET A 1 88 ? 8.534 9.247 -21.758 1.00 79.31 88 MET A C 1
ATOM 763 O O . MET A 1 88 ? 7.540 9.805 -21.292 1.00 79.31 88 MET A O 1
ATOM 767 N N . SER A 1 89 ? 9.195 9.722 -22.810 1.00 74.56 89 SER A N 1
ATOM 768 C CA . SER A 1 89 ? 8.833 10.951 -23.527 1.00 74.56 89 SER A CA 1
ATOM 769 C C . SER A 1 89 ? 8.772 10.704 -25.034 1.00 74.56 89 SER A C 1
ATOM 771 O O . SER A 1 89 ? 9.492 9.849 -25.549 1.00 74.56 89 SER A O 1
ATOM 773 N N . ASN A 1 90 ? 7.928 11.466 -25.739 1.00 67.38 90 ASN A N 1
ATOM 774 C CA . ASN A 1 90 ? 7.735 11.374 -27.188 1.00 67.38 90 ASN A CA 1
ATOM 775 C C . ASN A 1 90 ? 8.353 12.578 -27.915 1.00 67.38 90 ASN A C 1
ATOM 777 O O . ASN A 1 90 ? 8.128 13.722 -27.535 1.00 67.38 90 ASN A O 1
ATOM 781 N N . SER A 1 91 ? 9.075 12.340 -29.011 1.00 58.62 91 SER A N 1
ATOM 782 C CA . SER A 1 91 ? 9.727 13.378 -29.829 1.00 58.62 91 SER A CA 1
ATOM 783 C C . SER A 1 91 ? 8.780 14.225 -30.691 1.00 58.62 91 SER A C 1
ATOM 785 O O . SER A 1 91 ? 9.238 15.137 -31.374 1.00 58.62 91 SER A O 1
ATOM 787 N N . ASN A 1 92 ? 7.470 13.954 -30.667 1.00 47.91 92 ASN A N 1
ATOM 788 C CA . ASN A 1 92 ? 6.466 14.779 -31.351 1.00 47.91 92 ASN A CA 1
ATOM 789 C C . ASN A 1 92 ? 6.078 16.045 -30.559 1.00 47.91 92 ASN A C 1
ATOM 791 O O . ASN A 1 92 ? 5.317 16.866 -31.069 1.00 47.91 92 ASN A O 1
ATOM 795 N N . GLU A 1 93 ? 6.588 16.219 -29.339 1.00 45.91 93 GLU A N 1
ATOM 796 C CA . GLU A 1 93 ? 6.542 17.495 -28.622 1.00 45.91 93 GLU A CA 1
ATOM 797 C C . GLU A 1 93 ? 7.747 18.325 -29.081 1.00 45.91 93 GLU A C 1
ATOM 799 O O . GLU A 1 93 ? 8.865 18.163 -28.603 1.00 45.91 93 GLU A O 1
ATOM 804 N N . ILE A 1 94 ? 7.516 19.122 -30.126 1.00 40.41 94 ILE A N 1
ATOM 805 C CA . ILE A 1 94 ? 8.515 19.952 -30.801 1.00 40.41 94 ILE A CA 1
ATOM 806 C C . ILE A 1 94 ? 9.081 20.991 -29.825 1.00 40.41 94 ILE A C 1
ATOM 808 O O . ILE A 1 94 ? 8.341 21.815 -29.290 1.00 40.41 94 ILE A O 1
ATOM 812 N N . ASP A 1 95 ? 10.406 20.979 -29.678 1.00 46.25 95 ASP A N 1
ATOM 813 C CA . ASP A 1 95 ? 11.195 22.103 -29.184 1.0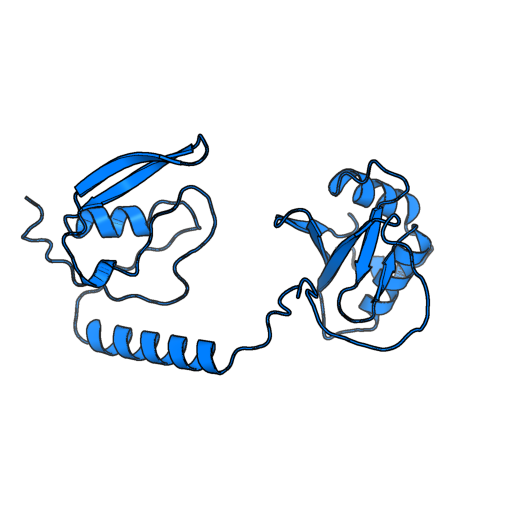0 46.25 95 ASP A CA 1
ATOM 814 C C . ASP A 1 95 ? 11.028 23.304 -30.136 1.00 46.25 95 ASP A C 1
ATOM 816 O O . ASP A 1 95 ? 11.418 23.247 -31.305 1.00 46.25 95 ASP A O 1
ATOM 820 N N . THR A 1 96 ? 10.501 24.419 -29.633 1.00 36.19 96 THR A N 1
ATOM 821 C CA . THR A 1 96 ? 10.834 25.751 -30.156 1.00 36.19 96 THR A CA 1
ATOM 822 C C . THR A 1 96 ? 11.286 26.624 -28.998 1.00 36.19 96 THR A C 1
ATOM 824 O O . THR A 1 96 ? 10.527 26.862 -28.059 1.00 36.19 96 THR A O 1
ATOM 827 N N . GLU A 1 97 ? 12.545 27.048 -29.078 1.00 45.47 97 GLU A N 1
ATOM 828 C CA . GLU A 1 97 ? 13.215 27.977 -28.173 1.00 45.47 97 GLU A CA 1
ATOM 829 C C . GLU A 1 97 ? 12.506 29.344 -28.108 1.00 45.47 97 GLU A C 1
ATOM 831 O O . GLU A 1 97 ? 12.012 29.853 -29.111 1.00 45.47 97 GLU A O 1
ATOM 836 N N . ASP A 1 98 ? 12.530 29.919 -26.902 1.00 45.56 98 ASP A N 1
ATOM 837 C CA . ASP A 1 98 ? 12.444 31.342 -26.553 1.00 45.56 98 ASP A CA 1
ATOM 838 C C . ASP A 1 98 ? 11.311 32.207 -27.143 1.00 45.56 98 ASP A C 1
ATOM 840 O O . ASP A 1 98 ? 11.509 32.973 -28.080 1.00 45.56 98 ASP A O 1
ATOM 844 N N . GLU A 1 99 ? 10.180 32.274 -26.429 1.00 35.44 99 GLU A N 1
ATOM 845 C CA . GLU A 1 99 ? 9.489 33.551 -26.193 1.00 35.44 99 GLU A CA 1
ATOM 846 C C . GLU A 1 99 ? 8.665 33.534 -24.886 1.00 35.44 99 GLU A C 1
ATOM 848 O O . GLU A 1 99 ? 8.172 32.512 -24.415 1.00 35.44 99 GLU A O 1
ATOM 853 N N . LYS A 1 100 ? 8.597 34.696 -24.239 1.00 45.03 100 LYS A N 1
ATOM 854 C CA . LYS A 1 100 ? 8.126 34.938 -22.867 1.00 45.03 100 LYS A CA 1
ATOM 855 C C . LYS A 1 100 ? 6.583 34.990 -22.732 1.00 45.03 100 LYS A C 1
ATOM 857 O O . LYS A 1 100 ? 5.971 35.797 -23.419 1.00 45.03 100 LYS A O 1
ATOM 862 N N . ILE A 1 101 ? 6.063 34.339 -21.665 1.00 40.44 101 ILE A N 1
ATOM 863 C CA . ILE A 1 101 ? 4.810 34.604 -20.875 1.00 40.44 101 ILE A CA 1
ATOM 864 C C . ILE A 1 101 ? 3.478 34.053 -21.465 1.00 40.44 101 ILE A C 1
ATOM 866 O O . ILE A 1 101 ? 3.308 34.156 -22.674 1.00 40.44 101 ILE A O 1
ATOM 870 N N . PRO A 1 102 ? 2.446 33.632 -20.674 1.00 41.69 102 PRO A N 1
ATOM 871 C CA . PRO A 1 102 ? 2.357 33.133 -19.284 1.00 41.69 102 PRO A CA 1
ATOM 872 C C . PRO A 1 102 ? 1.700 31.731 -19.152 1.00 41.69 102 PRO A C 1
ATOM 874 O O . PRO A 1 102 ? 0.954 31.288 -20.015 1.00 41.69 102 PRO A O 1
ATOM 877 N N . ASP A 1 103 ? 1.946 31.100 -18.000 1.00 46.44 103 ASP A N 1
ATOM 878 C CA . ASP A 1 103 ? 1.025 30.268 -17.201 1.00 46.44 103 ASP A CA 1
ATOM 879 C C . ASP A 1 103 ? -0.229 29.703 -17.904 1.00 46.44 103 ASP A C 1
ATOM 881 O O . ASP A 1 103 ? -1.239 30.388 -18.024 1.00 46.44 103 ASP A O 1
ATOM 885 N N . GLU A 1 104 ? -0.182 28.430 -18.307 1.00 44.44 104 GLU A N 1
ATOM 886 C CA . GLU A 1 104 ? -1.253 27.475 -18.005 1.00 44.44 104 GLU A CA 1
ATOM 887 C C . GLU A 1 104 ? -0.838 26.044 -18.396 1.00 44.44 104 GLU A C 1
ATOM 889 O O . GLU A 1 104 ? -0.577 25.735 -19.556 1.00 44.44 104 GLU A O 1
ATOM 894 N N . ARG A 1 105 ? -0.884 25.152 -17.396 1.00 46.22 105 ARG A N 1
ATOM 895 C CA . ARG A 1 105 ? -0.903 23.677 -17.506 1.00 46.22 105 ARG A CA 1
ATOM 896 C C . ARG A 1 105 ? 0.430 22.995 -17.803 1.00 46.22 105 ARG A C 1
ATOM 898 O O . ARG A 1 105 ? 0.537 22.131 -18.669 1.00 46.22 105 ARG A O 1
ATOM 905 N N . THR A 1 106 ? 1.413 23.252 -16.950 1.00 36.81 106 THR A N 1
ATOM 906 C CA . THR A 1 106 ? 2.443 22.252 -16.663 1.00 36.81 106 THR A CA 1
ATOM 907 C C . THR A 1 106 ? 1.754 21.039 -16.035 1.00 36.81 106 THR A C 1
ATOM 909 O O . THR A 1 106 ? 1.220 21.130 -14.929 1.00 36.81 106 THR A O 1
ATOM 912 N N . ASN A 1 107 ? 1.748 19.903 -16.734 1.00 43.34 107 ASN A N 1
ATOM 913 C CA . ASN A 1 107 ? 1.512 18.603 -16.113 1.00 43.34 107 ASN A CA 1
ATOM 914 C C . ASN A 1 107 ? 2.687 18.366 -15.157 1.00 43.34 107 ASN A C 1
ATOM 916 O O . ASN A 1 107 ? 3.753 17.885 -15.539 1.00 43.34 107 ASN A O 1
ATOM 920 N N . VAL A 1 108 ? 2.514 18.833 -13.923 1.00 38.28 108 VAL A N 1
ATOM 921 C CA . VAL A 1 108 ? 3.417 18.583 -12.811 1.00 38.28 108 VAL A CA 1
ATOM 922 C C . VAL A 1 108 ? 3.414 17.073 -12.615 1.00 38.28 108 VAL A C 1
ATOM 924 O O . VAL A 1 108 ? 2.492 16.520 -12.024 1.00 38.28 108 VAL A O 1
ATOM 927 N N . GLN A 1 109 ? 4.449 16.389 -13.110 1.00 45.00 109 GLN A N 1
ATOM 928 C CA . GLN A 1 109 ? 4.896 15.188 -12.422 1.00 45.00 109 GLN A CA 1
ATOM 929 C C . GLN A 1 109 ? 5.105 15.631 -10.981 1.00 45.00 109 GLN A C 1
ATOM 931 O O . GLN A 1 109 ? 5.997 16.443 -10.716 1.00 45.00 109 GLN A O 1
ATOM 936 N N . GLU A 1 110 ? 4.244 15.167 -10.077 1.00 43.25 110 GLU A N 1
ATOM 937 C CA . GLU A 1 110 ? 4.480 15.278 -8.649 1.00 43.25 110 GLU A CA 1
ATOM 938 C C . GLU A 1 110 ? 5.851 14.641 -8.407 1.00 43.25 110 GLU A C 1
ATOM 940 O O . GLU A 1 110 ? 6.014 13.425 -8.290 1.00 43.25 110 GLU A O 1
ATOM 945 N N . LYS A 1 111 ? 6.893 15.479 -8.364 1.00 45.19 111 LYS A N 1
ATOM 946 C CA . LYS A 1 111 ? 8.002 15.232 -7.463 1.00 45.19 111 LYS A CA 1
ATOM 947 C C . LYS A 1 111 ? 7.294 14.968 -6.146 1.00 45.19 111 LYS A C 1
ATOM 949 O O . LYS A 1 111 ? 6.641 15.874 -5.629 1.00 45.19 111 LYS A O 1
ATOM 954 N N . GLU A 1 112 ? 7.338 13.727 -5.665 1.00 54.91 112 GLU A N 1
ATOM 955 C CA . GLU A 1 112 ? 6.981 13.415 -4.286 1.00 54.91 112 GLU A CA 1
ATOM 956 C C . GLU A 1 112 ? 7.972 14.199 -3.429 1.00 54.91 112 GLU A C 1
ATOM 958 O O . GLU A 1 112 ? 9.052 13.742 -3.057 1.00 54.91 112 GLU A O 1
ATOM 963 N N . HIS A 1 113 ? 7.655 15.471 -3.237 1.00 62.62 113 HIS A N 1
ATOM 964 C CA . HIS A 1 113 ? 8.342 16.332 -2.323 1.00 62.62 113 HIS A CA 1
ATOM 965 C C . HIS A 1 113 ? 8.100 15.735 -0.950 1.00 62.62 113 HIS A C 1
ATOM 967 O O . HIS A 1 113 ? 7.010 15.245 -0.647 1.00 62.62 113 HIS A O 1
ATOM 973 N N . PHE A 1 114 ? 9.142 15.747 -0.129 1.00 72.25 114 PHE A N 1
ATOM 974 C CA . PHE A 1 114 ? 9.017 15.329 1.249 1.00 72.25 114 PHE A CA 1
ATOM 975 C C . PHE A 1 114 ? 8.015 16.248 1.953 1.00 72.25 114 PHE A C 1
ATOM 977 O O . PHE A 1 114 ? 8.340 17.371 2.343 1.00 72.25 114 PHE A O 1
ATOM 984 N N . ASP A 1 115 ? 6.773 15.786 2.052 1.00 84.00 115 ASP A N 1
ATOM 985 C CA . ASP A 1 115 ? 5.679 16.546 2.628 1.00 84.00 115 ASP A CA 1
ATOM 986 C C . ASP A 1 115 ? 5.739 16.404 4.151 1.00 84.00 115 ASP A C 1
ATOM 988 O O . ASP A 1 115 ? 5.211 15.466 4.754 1.00 84.00 115 ASP A O 1
ATOM 992 N N . ILE A 1 116 ? 6.435 17.353 4.782 1.00 88.06 116 ILE A N 1
ATOM 993 C CA . ILE A 1 116 ? 6.574 17.429 6.241 1.00 88.06 116 ILE A CA 1
ATOM 994 C C . ILE A 1 116 ? 5.196 17.496 6.906 1.00 88.06 116 ILE A C 1
ATOM 996 O O . ILE A 1 116 ? 5.008 16.921 7.977 1.00 88.06 116 ILE A O 1
ATOM 1000 N N . LYS A 1 117 ? 4.220 18.162 6.280 1.00 86.81 117 LYS A N 1
ATOM 1001 C CA . LYS A 1 117 ? 2.869 18.267 6.828 1.00 86.81 117 LYS A CA 1
ATOM 1002 C C . LYS A 1 117 ? 2.185 16.904 6.814 1.00 86.81 117 LYS A C 1
ATOM 1004 O O . LYS A 1 117 ? 1.667 16.490 7.848 1.00 86.81 117 LYS A O 1
ATOM 1009 N N . LEU A 1 118 ? 2.269 16.174 5.700 1.00 85.25 118 LEU A N 1
ATOM 1010 C CA . LEU A 1 118 ? 1.775 14.800 5.620 1.00 85.25 118 LEU A CA 1
ATOM 1011 C C . LEU A 1 118 ? 2.464 13.895 6.648 1.00 85.25 118 LEU A C 1
ATOM 1013 O O . LEU A 1 118 ? 1.789 13.114 7.312 1.00 85.25 118 LEU A O 1
ATOM 1017 N N . MET A 1 119 ? 3.783 14.006 6.825 1.00 86.94 119 MET A N 1
ATOM 1018 C CA . MET A 1 119 ? 4.497 13.250 7.859 1.00 86.94 119 MET A CA 1
ATOM 1019 C C . MET A 1 119 ? 3.969 13.545 9.265 1.00 86.94 119 MET A C 1
ATOM 1021 O O . MET A 1 119 ? 3.679 12.610 10.007 1.00 86.94 119 MET A O 1
ATOM 1025 N N . LEU A 1 120 ? 3.835 14.821 9.633 1.00 90.00 120 LEU A N 1
ATOM 1026 C CA . LEU A 1 120 ? 3.320 15.215 10.946 1.00 90.00 120 LEU A CA 1
ATOM 1027 C C . LEU A 1 120 ? 1.888 14.704 11.156 1.00 90.00 120 LEU A C 1
ATOM 1029 O O . LEU A 1 120 ? 1.571 14.198 12.231 1.00 90.00 120 LEU A O 1
ATOM 1033 N N . ASP A 1 121 ? 1.051 14.750 10.117 1.00 89.94 121 ASP A N 1
ATOM 1034 C CA . ASP A 1 121 ? -0.302 14.194 10.156 1.00 89.94 121 ASP A CA 1
ATOM 1035 C C . ASP A 1 121 ? -0.294 12.665 10.340 1.00 89.94 121 ASP A C 1
ATOM 1037 O O . ASP A 1 121 ? -1.124 12.124 11.074 1.00 89.94 121 ASP A O 1
ATOM 1041 N N . LEU A 1 122 ? 0.640 11.947 9.706 1.00 88.75 122 LEU A N 1
ATOM 1042 C CA . LEU A 1 122 ? 0.792 10.496 9.871 1.00 88.75 122 LEU A CA 1
ATOM 1043 C C . LEU A 1 122 ? 1.302 10.124 11.270 1.00 88.75 122 LEU A C 1
ATOM 1045 O O . LEU A 1 122 ? 0.789 9.171 11.856 1.00 88.75 122 LEU A O 1
ATOM 1049 N N . VAL A 1 123 ? 2.260 10.878 11.821 1.00 89.62 123 VAL A N 1
ATOM 1050 C CA . VAL A 1 123 ? 2.760 10.690 13.196 1.00 89.62 123 VAL A CA 1
ATOM 1051 C C . VAL A 1 123 ? 1.632 10.900 14.197 1.00 89.62 123 VAL A C 1
ATOM 1053 O O . VAL A 1 123 ? 1.382 10.029 15.026 1.00 89.62 123 VAL A O 1
ATOM 1056 N N . LYS A 1 124 ? 0.870 11.986 14.053 1.00 90.94 124 LYS A N 1
ATOM 1057 C CA . LYS A 1 124 ? -0.285 12.261 14.910 1.00 90.94 124 LYS A CA 1
ATOM 1058 C C . LYS A 1 124 ? -1.312 11.125 14.875 1.00 90.94 124 LYS A C 1
ATOM 1060 O O . LYS A 1 124 ? -1.805 10.701 15.915 1.00 90.94 124 LYS A O 1
ATOM 1065 N N . LYS A 1 125 ? -1.611 10.578 13.691 1.00 88.88 125 LYS A N 1
ATOM 1066 C CA . LYS A 1 125 ? -2.515 9.420 13.559 1.00 88.88 125 LYS A CA 1
ATOM 1067 C C . LYS A 1 125 ? -1.975 8.168 14.253 1.00 88.88 125 LYS A C 1
ATOM 1069 O O . LYS A 1 125 ? -2.763 7.382 14.776 1.00 88.88 125 LYS A O 1
ATOM 1074 N N . ALA A 1 126 ? -0.658 7.970 14.257 1.00 89.56 126 ALA A N 1
ATOM 1075 C CA . ALA A 1 126 ? -0.034 6.864 14.975 1.00 89.56 126 ALA A CA 1
ATOM 1076 C C . ALA A 1 126 ? -0.158 7.037 16.499 1.00 89.56 126 ALA A C 1
ATOM 1078 O O . ALA A 1 126 ? -0.536 6.083 17.175 1.00 89.56 126 ALA A O 1
ATOM 1079 N N . GLU A 1 127 ? 0.062 8.246 17.023 1.00 90.88 127 GLU A N 1
ATOM 1080 C CA . GLU A 1 127 ? -0.142 8.576 18.445 1.00 90.88 127 GLU A CA 1
ATOM 1081 C C . GLU A 1 127 ? -1.614 8.395 18.865 1.00 90.88 127 GLU A C 1
ATOM 1083 O O . GLU A 1 127 ? -1.919 7.824 19.914 1.00 90.88 127 GLU A O 1
ATOM 1088 N N . GLU A 1 128 ? -2.560 8.815 18.018 1.00 90.44 128 GLU A N 1
ATOM 1089 C CA . GLU A 1 128 ? -3.995 8.600 18.240 1.00 90.44 128 GLU A CA 1
ATOM 1090 C C . GLU A 1 128 ? -4.359 7.106 18.263 1.00 90.44 128 GLU A C 1
ATOM 1092 O O . GLU A 1 128 ? -5.199 6.683 19.063 1.00 90.44 128 GLU A O 1
ATOM 1097 N N . ALA A 1 129 ? -3.744 6.298 17.395 1.00 89.81 129 ALA A N 1
ATOM 1098 C CA . ALA A 1 129 ? -3.932 4.852 17.386 1.00 89.81 129 ALA A CA 1
ATOM 1099 C C . ALA A 1 129 ? -3.319 4.195 18.632 1.00 89.81 129 ALA A C 1
ATOM 1101 O O . ALA A 1 129 ? -3.971 3.343 19.233 1.00 89.81 129 ALA A O 1
ATOM 1102 N N . GLU A 1 130 ? -2.124 4.620 19.057 1.00 91.44 130 GLU A N 1
ATOM 1103 C CA . GLU A 1 130 ? -1.468 4.163 20.290 1.00 91.44 130 GLU A CA 1
ATOM 1104 C C . GLU A 1 130 ? -2.375 4.384 21.505 1.00 91.44 130 GLU A C 1
ATOM 1106 O O . GLU A 1 130 ? -2.674 3.445 22.246 1.00 91.44 130 GLU A O 1
ATOM 1111 N N . ALA A 1 131 ? -2.892 5.606 21.666 1.00 91.12 131 ALA A N 1
ATOM 1112 C CA . ALA A 1 131 ? -3.793 5.948 22.760 1.00 91.12 131 ALA A CA 1
ATOM 1113 C C . ALA A 1 131 ? -5.063 5.077 22.768 1.00 91.12 131 ALA A C 1
ATOM 1115 O O . ALA A 1 131 ? -5.583 4.742 23.833 1.00 91.12 131 ALA A O 1
ATOM 1116 N N . GLN A 1 132 ? -5.559 4.680 21.592 1.00 89.69 132 GLN A N 1
ATOM 1117 C CA . GLN A 1 132 ? -6.750 3.838 21.470 1.00 89.69 132 GLN A CA 1
ATOM 1118 C C . GLN A 1 132 ? -6.505 2.366 21.798 1.00 89.69 132 GLN A C 1
ATOM 1120 O O . GLN A 1 132 ? -7.441 1.716 22.274 1.00 89.69 132 GLN A O 1
ATOM 1125 N N . ILE A 1 133 ? -5.311 1.837 21.521 1.00 92.06 133 ILE A N 1
ATOM 1126 C CA . ILE A 1 133 ? -4.972 0.419 21.738 1.00 92.06 133 ILE A CA 1
ATOM 1127 C C . ILE A 1 133 ? -4.318 0.155 23.094 1.00 92.06 133 ILE A C 1
ATOM 1129 O O . ILE A 1 133 ? -4.212 -1.002 23.501 1.00 92.06 133 ILE A O 1
ATOM 1133 N N . LYS A 1 134 ? -3.889 1.209 23.794 1.00 92.75 134 LYS A N 1
ATOM 1134 C CA . LYS A 1 134 ? -3.275 1.110 25.114 1.00 92.75 134 LYS A CA 1
ATOM 1135 C C . LYS A 1 134 ? -4.158 0.306 26.073 1.00 92.75 134 LYS A C 1
ATOM 1137 O O . LYS A 1 134 ? -5.356 0.558 26.183 1.00 92.75 134 LYS A O 1
ATOM 1142 N N . ASP A 1 135 ? -3.540 -0.661 26.750 1.00 92.88 135 ASP A N 1
ATOM 1143 C CA . ASP A 1 135 ? -4.168 -1.547 27.738 1.00 92.88 135 ASP A CA 1
ATOM 1144 C C . ASP A 1 135 ? -5.343 -2.390 27.191 1.00 92.88 135 ASP A C 1
ATOM 1146 O O . ASP A 1 135 ? -6.186 -2.868 27.952 1.00 92.88 135 ASP A O 1
ATOM 1150 N N . LYS A 1 136 ? -5.402 -2.607 25.867 1.00 89.69 136 LYS A N 1
ATOM 1151 C CA . LYS A 1 136 ? -6.406 -3.457 25.208 1.00 89.69 136 LYS A CA 1
ATOM 1152 C C . LYS A 1 136 ? -5.771 -4.668 24.536 1.00 89.69 136 LYS A C 1
ATOM 1154 O O . LYS A 1 136 ? -4.610 -4.654 24.136 1.00 89.69 136 LYS A O 1
ATOM 1159 N N . ASN A 1 137 ? -6.576 -5.711 24.349 1.00 90.81 137 ASN A N 1
ATOM 1160 C CA . ASN A 1 137 ? -6.206 -6.828 23.487 1.00 90.81 137 ASN A CA 1
ATOM 1161 C C . ASN A 1 137 ? -6.254 -6.376 22.024 1.00 90.81 137 ASN A C 1
ATOM 1163 O O . ASN A 1 137 ? -7.263 -5.834 21.573 1.00 90.81 137 ASN A O 1
ATOM 1167 N N . VAL A 1 138 ? -5.168 -6.610 21.288 1.00 90.75 138 VAL A N 1
ATOM 1168 C CA . VAL A 1 138 ? -5.018 -6.171 19.896 1.00 90.75 138 VAL A CA 1
ATOM 1169 C C . VAL A 1 138 ? -4.966 -7.379 18.972 1.00 90.75 138 VAL A C 1
ATOM 1171 O O . VAL A 1 138 ? -4.193 -8.309 19.190 1.00 90.75 138 VAL A O 1
ATOM 1174 N N . ILE A 1 139 ? -5.757 -7.329 17.902 1.00 89.38 139 ILE A N 1
ATOM 1175 C CA . ILE A 1 139 ? -5.652 -8.250 16.769 1.00 89.38 139 ILE A CA 1
ATOM 1176 C C . ILE A 1 139 ? -4.914 -7.512 15.652 1.00 89.38 139 ILE A C 1
ATOM 1178 O O . ILE A 1 139 ? -5.392 -6.492 15.156 1.00 89.38 139 ILE A O 1
ATOM 1182 N N . LEU A 1 140 ? -3.744 -8.020 15.261 1.00 89.44 140 LEU A N 1
ATOM 1183 C CA . LEU A 1 140 ? -2.923 -7.448 14.195 1.00 89.44 140 LEU A CA 1
ATOM 1184 C C . LEU A 1 140 ? -2.978 -8.335 12.949 1.00 89.44 140 LEU A C 1
ATOM 1186 O O . LEU A 1 140 ? -2.556 -9.489 12.982 1.00 89.44 140 LEU A O 1
ATOM 1190 N N . PHE A 1 141 ? -3.452 -7.784 11.832 1.00 86.31 141 PHE A N 1
ATOM 1191 C CA . PHE A 1 141 ? -3.455 -8.479 10.546 1.00 86.31 141 PHE A CA 1
ATOM 1192 C C . PHE A 1 141 ? -2.200 -8.150 9.733 1.00 86.31 141 PHE A C 1
ATOM 1194 O O . PHE A 1 141 ? -1.971 -6.998 9.366 1.00 86.31 141 PHE A O 1
ATOM 1201 N N . LEU A 1 142 ? -1.421 -9.179 9.395 1.00 86.50 142 LEU A N 1
ATOM 1202 C CA . LEU A 1 142 ? -0.211 -9.081 8.576 1.00 86.50 142 LEU A CA 1
ATOM 1203 C C . LEU A 1 142 ? -0.397 -9.814 7.243 1.00 86.50 142 LEU A C 1
ATOM 1205 O O . LEU A 1 142 ? -1.094 -10.821 7.166 1.00 86.50 142 LEU A O 1
ATOM 1209 N N . GLY A 1 143 ? 0.224 -9.301 6.182 1.00 84.00 143 GLY A N 1
ATOM 1210 C CA . GLY A 1 143 ? 0.211 -9.926 4.857 1.00 84.00 143 GLY A CA 1
ATOM 1211 C C . GLY A 1 143 ? 0.428 -8.920 3.730 1.00 84.00 143 GLY A C 1
ATOM 1212 O O . GLY A 1 143 ? 0.291 -7.713 3.944 1.00 84.00 143 GLY A O 1
ATOM 1213 N N . GLY A 1 144 ? 0.728 -9.412 2.525 1.00 80.06 144 GLY A N 1
ATOM 1214 C CA . GLY A 1 144 ? 0.929 -8.582 1.329 1.00 80.06 144 GLY A CA 1
ATOM 1215 C C . GLY A 1 144 ? -0.308 -7.769 0.925 1.00 80.06 144 GLY A C 1
ATOM 1216 O O . GLY A 1 144 ? -1.401 -7.934 1.479 1.00 80.06 144 GLY A O 1
ATOM 1217 N N . THR A 1 145 ? -0.162 -6.846 -0.022 1.00 82.12 145 THR A N 1
ATOM 1218 C CA . THR A 1 145 ? -1.303 -6.081 -0.551 1.00 82.12 145 THR A CA 1
ATOM 1219 C C . THR A 1 145 ? -2.267 -7.003 -1.304 1.00 82.12 145 THR A C 1
ATOM 1221 O O . THR A 1 145 ? -1.855 -8.009 -1.868 1.00 82.12 145 THR A O 1
ATOM 1224 N N . GLY A 1 146 ? -3.568 -6.703 -1.268 1.00 80.62 146 GLY A N 1
ATOM 1225 C CA . GLY A 1 146 ? -4.590 -7.489 -1.973 1.00 80.62 146 GLY A CA 1
ATOM 1226 C C . GLY A 1 146 ? -5.063 -8.765 -1.263 1.00 80.62 146 GLY A C 1
ATOM 1227 O O . GLY A 1 146 ? -6.097 -9.300 -1.636 1.00 80.62 146 GLY A O 1
ATOM 1228 N N . VAL A 1 147 ? -4.416 -9.215 -0.179 1.00 85.38 147 VAL A N 1
ATOM 1229 C CA . VAL A 1 147 ? -4.820 -10.445 0.553 1.00 85.38 147 VAL A CA 1
ATOM 1230 C C . VAL A 1 147 ? -6.113 -10.313 1.382 1.00 85.38 147 VAL A C 1
ATOM 1232 O O . VAL A 1 147 ? -6.446 -11.203 2.154 1.00 85.38 147 VAL A O 1
ATOM 1235 N N . GLY A 1 148 ? -6.830 -9.188 1.277 1.00 86.88 148 GLY A N 1
ATOM 1236 C CA . GLY A 1 148 ? -8.148 -9.017 1.904 1.00 86.88 148 GLY A CA 1
ATOM 1237 C C . GLY A 1 148 ? -8.163 -8.512 3.351 1.00 86.88 148 GLY A C 1
ATOM 1238 O O . GLY A 1 148 ? -9.210 -8.559 3.984 1.00 86.88 148 GLY A O 1
ATOM 1239 N N . LYS A 1 149 ? -7.056 -7.978 3.889 1.00 90.25 149 LYS A N 1
ATOM 1240 C CA . LYS A 1 149 ? -6.999 -7.469 5.281 1.00 90.25 149 LYS A CA 1
ATOM 1241 C C . LYS A 1 149 ? -8.071 -6.411 5.582 1.00 90.25 149 LYS A C 1
ATOM 1243 O O . LYS A 1 149 ? -8.816 -6.548 6.544 1.00 90.25 149 LYS A O 1
ATOM 1248 N N . SER A 1 150 ? -8.181 -5.377 4.744 1.00 87.75 150 SER A N 1
ATOM 1249 C CA . SER A 1 150 ? -9.193 -4.323 4.918 1.00 87.75 150 SER A CA 1
ATOM 1250 C C . SER A 1 150 ? -10.611 -4.883 4.789 1.00 87.75 150 SER A C 1
ATOM 1252 O O . SER A 1 150 ? -11.476 -4.565 5.600 1.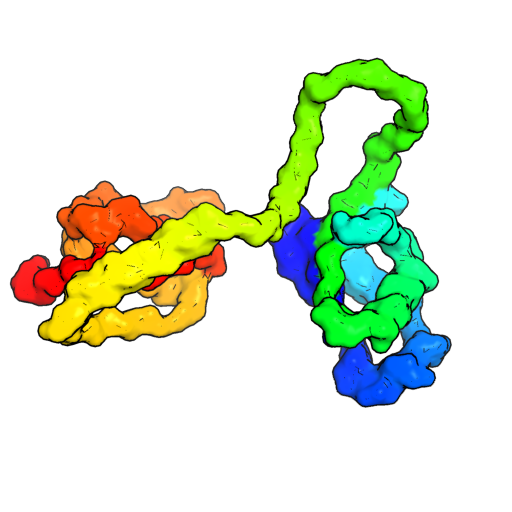00 87.75 150 SER A O 1
ATOM 1254 N N . THR A 1 151 ? -10.834 -5.772 3.818 1.00 89.94 151 THR A N 1
ATOM 1255 C CA . THR A 1 151 ? -12.118 -6.455 3.609 1.00 89.94 151 THR A CA 1
ATOM 1256 C C . THR A 1 151 ? -12.525 -7.271 4.836 1.00 89.94 151 THR A C 1
ATOM 1258 O O . THR A 1 151 ? -13.671 -7.185 5.273 1.00 89.94 151 THR A O 1
ATOM 1261 N N . LEU A 1 152 ? -11.581 -8.000 5.438 1.00 90.69 152 LEU A N 1
ATOM 1262 C CA . LEU A 1 152 ? -11.809 -8.772 6.655 1.00 90.69 152 LEU A CA 1
ATOM 1263 C C . LEU A 1 152 ? -12.180 -7.869 7.836 1.00 90.69 152 LEU A C 1
ATOM 1265 O O . LEU A 1 152 ? -13.127 -8.172 8.550 1.00 90.69 152 LEU A O 1
ATOM 1269 N N . ILE A 1 153 ? -11.493 -6.740 8.025 1.00 91.31 153 ILE A N 1
ATOM 1270 C CA . ILE A 1 153 ? -11.818 -5.798 9.107 1.00 91.31 153 ILE A CA 1
ATOM 1271 C C . ILE A 1 153 ? -13.252 -5.258 8.958 1.00 91.31 153 ILE A C 1
ATOM 1273 O O . ILE A 1 153 ? -13.974 -5.173 9.954 1.00 91.31 153 ILE A O 1
ATOM 1277 N N . HIS A 1 154 ? -13.691 -4.928 7.736 1.00 90.69 154 HIS A N 1
ATOM 1278 C CA . HIS A 1 154 ? -15.079 -4.519 7.488 1.00 90.69 154 HIS A CA 1
ATOM 1279 C C . HIS A 1 154 ? -16.081 -5.600 7.879 1.00 90.69 154 HIS A C 1
ATOM 1281 O O . HIS A 1 154 ? -17.071 -5.286 8.544 1.00 90.69 154 HIS A O 1
ATOM 1287 N N . PHE A 1 155 ? -15.802 -6.846 7.491 1.00 90.25 155 PHE A N 1
ATOM 1288 C CA . PHE A 1 155 ? -16.633 -7.997 7.821 1.00 90.25 155 PHE A CA 1
ATOM 1289 C C . PHE A 1 155 ? -16.715 -8.223 9.337 1.00 90.25 155 PHE A C 1
ATOM 1291 O O . PHE A 1 155 ? -17.810 -8.245 9.888 1.00 90.25 155 PHE A O 1
ATOM 1298 N N . LEU A 1 156 ? -15.570 -8.283 10.027 1.00 89.75 156 LEU A N 1
ATOM 1299 C CA . LEU A 1 156 ? -15.507 -8.459 11.485 1.00 89.75 156 LEU A CA 1
ATOM 1300 C C . LEU A 1 156 ? -16.177 -7.313 12.251 1.00 89.75 156 LEU A C 1
ATOM 1302 O O . LEU A 1 156 ? -16.697 -7.512 13.340 1.00 89.75 156 LEU A O 1
ATOM 1306 N N . SER A 1 157 ? -16.202 -6.110 11.678 1.00 88.88 157 SER A N 1
ATOM 1307 C CA . SER A 1 157 ? -16.883 -4.954 12.272 1.00 88.88 157 SER A CA 1
ATOM 1308 C C . SER A 1 157 ? -18.382 -4.887 11.938 1.00 88.88 157 SER A C 1
ATOM 1310 O O . SER A 1 157 ? -19.010 -3.845 12.149 1.00 88.88 157 SER A O 1
ATOM 1312 N N . GLY A 1 158 ? -18.953 -5.947 11.356 1.00 89.19 158 GLY A N 1
ATOM 1313 C CA . GLY A 1 158 ? -20.378 -6.051 11.040 1.00 89.19 158 GLY A CA 1
ATOM 1314 C C . GLY A 1 158 ? -20.839 -5.180 9.867 1.00 89.19 158 GLY A C 1
ATOM 1315 O O . GLY A 1 158 ? -22.008 -4.796 9.808 1.00 89.19 158 GLY A O 1
ATOM 1316 N N . SER A 1 159 ? -19.943 -4.802 8.948 1.00 90.75 159 SER A N 1
ATOM 1317 C CA . SER A 1 159 ? -20.349 -4.107 7.717 1.00 90.75 159 SER A CA 1
ATOM 1318 C C . SER A 1 159 ? -21.093 -5.068 6.785 1.00 90.75 159 SER A C 1
ATOM 1320 O O . SER A 1 159 ? -20.716 -6.230 6.653 1.00 90.75 159 SER A O 1
ATOM 1322 N N . LYS A 1 160 ? -22.123 -4.579 6.084 1.00 92.31 160 LYS A N 1
ATOM 1323 C CA . LYS A 1 160 ? -22.790 -5.361 5.034 1.00 92.31 160 LYS A CA 1
ATOM 1324 C C . LYS A 1 160 ? -21.889 -5.402 3.802 1.00 92.31 160 LYS A C 1
ATOM 1326 O O . LYS A 1 160 ? -21.567 -4.341 3.266 1.00 92.31 160 LYS A O 1
ATOM 1331 N N . MET A 1 161 ? -21.528 -6.601 3.355 1.00 92.94 161 MET A N 1
ATOM 1332 C CA . MET A 1 161 ? -20.637 -6.840 2.216 1.00 92.94 161 MET A CA 1
ATOM 1333 C C . MET A 1 161 ? -21.430 -7.348 1.009 1.00 92.94 161 MET A C 1
ATOM 1335 O O . MET A 1 161 ? -22.338 -8.159 1.178 1.00 92.94 161 MET A O 1
ATOM 1339 N N . GLU A 1 162 ? -21.077 -6.909 -0.197 1.00 94.38 162 GLU A N 1
ATOM 1340 C CA . GLU A 1 162 ? -21.635 -7.428 -1.454 1.00 94.38 162 GLU A CA 1
ATOM 1341 C C . GLU A 1 162 ? -20.521 -7.596 -2.497 1.00 94.38 162 GLU A C 1
ATOM 1343 O O . GLU A 1 162 ? -19.478 -6.939 -2.425 1.00 94.38 162 GLU A O 1
ATOM 1348 N N . GLN A 1 163 ? -20.737 -8.497 -3.458 1.00 92.31 163 GLN A N 1
ATOM 1349 C CA . GLN A 1 163 ? -19.883 -8.610 -4.637 1.00 92.31 163 GLN A CA 1
ATOM 1350 C C . GLN A 1 163 ? -20.193 -7.451 -5.585 1.00 92.31 163 GLN A C 1
ATOM 1352 O O . GLN A 1 163 ? -21.350 -7.172 -5.892 1.00 92.31 163 GLN A O 1
ATOM 1357 N N . GLN A 1 164 ? -19.145 -6.782 -6.043 1.00 88.19 164 GLN A N 1
ATOM 1358 C CA . GLN A 1 164 ? -19.211 -5.646 -6.945 1.00 88.19 164 GLN A CA 1
ATOM 1359 C C . GLN A 1 164 ? -18.195 -5.839 -8.069 1.00 88.19 164 GLN A C 1
ATOM 1361 O O . GLN A 1 164 ? -17.065 -6.267 -7.827 1.00 88.19 164 GLN A O 1
ATOM 1366 N N . THR A 1 165 ? -18.561 -5.465 -9.289 1.00 85.25 165 THR A N 1
ATOM 1367 C CA . THR A 1 165 ? -17.641 -5.459 -10.431 1.00 85.25 165 THR A CA 1
ATOM 1368 C C . THR A 1 165 ? -17.183 -4.025 -10.681 1.00 85.25 165 THR A C 1
ATOM 1370 O O . THR A 1 165 ? -17.993 -3.159 -11.005 1.00 85.25 165 THR A O 1
ATOM 1373 N N . ILE A 1 166 ? -15.886 -3.756 -10.526 1.00 78.88 166 ILE A N 1
ATOM 1374 C CA . ILE A 1 166 ? -15.275 -2.453 -10.824 1.00 78.88 166 ILE A CA 1
ATOM 1375 C C . ILE A 1 166 ? -14.202 -2.680 -11.884 1.00 78.88 166 ILE A C 1
ATOM 1377 O O . ILE A 1 166 ? -13.312 -3.504 -11.696 1.00 78.88 166 ILE A O 1
ATOM 1381 N N . ASN A 1 167 ? -14.291 -1.959 -13.005 1.00 75.75 167 ASN A N 1
ATOM 1382 C CA . ASN A 1 167 ? -13.367 -2.078 -14.143 1.00 75.75 167 ASN A CA 1
ATOM 1383 C C . ASN A 1 167 ? -13.209 -3.524 -14.661 1.00 75.75 167 ASN A C 1
ATOM 1385 O O . ASN A 1 167 ? -12.117 -3.941 -15.031 1.00 75.75 167 ASN A O 1
ATOM 1389 N N . GLY A 1 168 ? -14.295 -4.305 -14.653 1.00 82.62 168 GLY A N 1
ATOM 1390 C CA . GLY A 1 168 ? -14.291 -5.710 -15.084 1.00 82.62 168 GLY A CA 1
ATOM 1391 C C . GLY A 1 168 ? -13.697 -6.696 -14.072 1.00 82.62 168 GLY A C 1
ATOM 1392 O O . GLY A 1 168 ? -13.600 -7.880 -14.378 1.00 82.62 168 GLY A O 1
ATOM 1393 N N . ILE A 1 169 ? -13.322 -6.232 -12.874 1.00 78.31 169 ILE A N 1
ATOM 1394 C CA . ILE A 1 169 ? -12.781 -7.061 -11.795 1.00 78.31 169 ILE A CA 1
ATOM 1395 C C . ILE A 1 169 ? -13.833 -7.206 -10.697 1.00 78.31 169 ILE A C 1
ATOM 1397 O O . ILE A 1 169 ? -14.294 -6.216 -10.118 1.00 78.31 169 ILE A O 1
ATOM 1401 N N . ASP A 1 170 ? -14.177 -8.450 -10.385 1.00 84.38 170 ASP A N 1
ATOM 1402 C CA . ASP A 1 170 ? -15.041 -8.774 -9.258 1.00 84.38 170 ASP A CA 1
ATOM 1403 C C . ASP A 1 170 ? -14.293 -8.602 -7.935 1.00 84.38 170 ASP A C 1
ATOM 1405 O O . ASP A 1 170 ? -13.171 -9.078 -7.755 1.00 84.38 170 ASP A O 1
ATOM 1409 N N . HIS A 1 171 ? -14.925 -7.923 -6.983 1.00 87.75 171 HIS A N 1
ATOM 1410 C CA . HIS A 1 171 ? -14.384 -7.722 -5.648 1.00 87.75 171 HIS A CA 1
ATOM 1411 C C . HIS A 1 171 ? -15.500 -7.637 -4.606 1.00 87.75 171 HIS A C 1
ATOM 1413 O O . HIS A 1 171 ? -16.611 -7.193 -4.888 1.00 87.75 171 HIS A O 1
ATOM 1419 N N . ILE A 1 172 ? -15.204 -8.075 -3.383 1.00 89.25 172 ILE A N 1
ATOM 1420 C CA . ILE A 1 172 ? -16.123 -7.959 -2.248 1.00 89.25 172 ILE A CA 1
ATOM 1421 C C . ILE A 1 172 ? -15.835 -6.641 -1.529 1.00 89.25 172 ILE A C 1
ATOM 1423 O O . ILE A 1 172 ? -14.706 -6.410 -1.083 1.00 89.25 172 ILE A O 1
ATOM 1427 N N . ALA A 1 173 ? -16.860 -5.804 -1.384 1.00 89.62 173 ALA A N 1
ATOM 1428 C CA . ALA A 1 173 ? -16.760 -4.487 -0.764 1.00 89.62 173 ALA A CA 1
ATOM 1429 C C . ALA A 1 173 ? -17.947 -4.201 0.174 1.00 89.62 173 ALA A C 1
ATOM 1431 O O . ALA A 1 173 ? -19.032 -4.766 0.000 1.00 89.62 173 ALA A O 1
ATOM 1432 N N . PRO A 1 174 ? -17.766 -3.336 1.189 1.00 90.50 174 PRO A N 1
ATOM 1433 C CA . PRO A 1 174 ? -18.846 -2.930 2.070 1.00 90.50 174 PRO A CA 1
ATOM 1434 C C . PRO A 1 174 ? -19.818 -2.003 1.327 1.00 90.50 174 PRO A C 1
ATOM 1436 O O . PRO A 1 174 ? -19.431 -0.951 0.828 1.00 90.50 174 PRO A O 1
ATOM 1439 N N . VAL A 1 175 ? -21.102 -2.357 1.310 1.00 91.06 175 VAL A N 1
ATOM 1440 C CA . VAL A 1 175 ? -22.193 -1.480 0.834 1.00 91.06 175 VAL A CA 1
ATOM 1441 C C . VAL A 1 175 ? -22.816 -0.668 1.964 1.00 91.06 175 VAL A C 1
ATOM 1443 O O . VAL A 1 175 ? -23.439 0.366 1.736 1.00 91.06 175 VAL A O 1
ATOM 1446 N N . ARG A 1 176 ? -22.649 -1.128 3.209 1.00 89.94 176 ARG A N 1
ATOM 1447 C CA . ARG A 1 176 ? -23.090 -0.410 4.405 1.00 89.94 176 ARG A CA 1
ATOM 1448 C C . ARG A 1 176 ? -22.086 -0.611 5.527 1.00 89.94 176 ARG A C 1
ATOM 1450 O O . ARG A 1 176 ? -21.945 -1.713 6.052 1.00 89.94 176 ARG A O 1
ATOM 1457 N N . ILE A 1 177 ? -21.422 0.470 5.914 1.00 89.44 177 ILE A N 1
ATOM 1458 C CA . ILE A 1 177 ? -20.447 0.475 7.003 1.00 89.44 177 ILE A CA 1
ATOM 1459 C C . ILE A 1 177 ? -21.194 0.660 8.332 1.00 89.44 177 ILE A C 1
ATOM 1461 O O . ILE A 1 177 ? -21.879 1.666 8.519 1.00 89.44 177 ILE A O 1
ATOM 1465 N N . LYS A 1 178 ? -21.079 -0.314 9.247 1.00 86.69 178 LYS A N 1
ATOM 1466 C CA . LYS A 1 178 ? -21.674 -0.251 10.599 1.00 86.69 178 LYS A CA 1
ATOM 1467 C C . LYS A 1 178 ? -20.778 0.540 11.558 1.00 86.69 178 LYS A C 1
ATOM 1469 O O . LYS A 1 178 ? -21.242 1.447 12.245 1.00 86.69 178 LYS A O 1
ATOM 1474 N N . ASN A 1 179 ? -19.483 0.226 11.563 1.00 85.81 179 ASN A N 1
ATOM 1475 C CA . ASN A 1 179 ? -18.497 0.857 12.433 1.00 85.81 179 ASN A CA 1
ATOM 1476 C C . ASN A 1 179 ? -17.944 2.154 11.824 1.00 85.81 179 ASN A C 1
ATOM 1478 O O . ASN A 1 179 ? -17.263 2.130 10.800 1.00 85.81 179 ASN A O 1
ATOM 1482 N N . LYS A 1 180 ? -18.188 3.293 12.483 1.00 85.69 180 LYS A N 1
ATOM 1483 C CA . LYS A 1 180 ? -17.742 4.613 12.005 1.00 85.69 180 LYS A CA 1
ATOM 1484 C C . LYS A 1 180 ? -16.220 4.752 11.924 1.00 85.69 180 LYS A C 1
ATOM 1486 O O . LYS A 1 180 ? -15.748 5.498 11.074 1.00 85.69 180 LYS A O 1
ATOM 1491 N N . SER A 1 181 ? -15.455 4.007 12.726 1.00 84.44 181 SER A N 1
ATOM 1492 C CA . SER A 1 181 ? -13.985 4.013 12.665 1.00 84.44 181 SER A CA 1
ATOM 1493 C C . SER A 1 181 ? -13.440 3.476 11.335 1.00 84.44 181 SER A C 1
ATOM 1495 O O . SER A 1 181 ? -12.275 3.693 11.013 1.00 84.44 181 SER A O 1
ATOM 1497 N N . LEU A 1 182 ? -14.283 2.815 10.534 1.00 85.00 182 LEU A N 1
ATOM 1498 C CA . LEU A 1 182 ? -13.942 2.319 9.203 1.00 85.00 182 LEU A CA 1
ATOM 1499 C C . LEU A 1 182 ? -14.208 3.308 8.071 1.00 85.00 182 LEU A C 1
ATOM 1501 O O . LEU A 1 182 ? -13.970 2.959 6.921 1.00 85.00 182 LEU A O 1
ATOM 1505 N N . SER A 1 183 ? -14.662 4.534 8.348 1.00 78.62 183 SER A N 1
ATOM 1506 C CA . SER A 1 183 ? -14.958 5.517 7.292 1.00 78.62 183 SER A CA 1
ATOM 1507 C C . SER A 1 183 ? -13.757 5.822 6.389 1.00 78.62 183 SER A C 1
ATOM 1509 O O . SER A 1 183 ? -13.933 6.193 5.234 1.00 78.62 183 SER A O 1
ATOM 1511 N N . ASN A 1 184 ? -12.543 5.663 6.924 1.00 76.00 184 ASN A N 1
ATOM 1512 C CA . ASN A 1 184 ? -11.283 5.932 6.232 1.00 76.00 184 ASN A CA 1
ATOM 1513 C C . ASN A 1 184 ? -10.582 4.651 5.750 1.00 76.00 184 ASN A C 1
ATOM 1515 O O . ASN A 1 184 ? -9.503 4.728 5.165 1.00 76.00 184 ASN A O 1
ATOM 1519 N N . ILE A 1 185 ? -11.165 3.475 6.011 1.00 81.50 185 ILE A N 1
ATOM 1520 C CA . ILE A 1 185 ? -10.665 2.196 5.510 1.00 81.50 185 ILE A CA 1
ATOM 1521 C C . ILE A 1 185 ? -11.432 1.888 4.231 1.00 81.50 185 ILE A C 1
ATOM 1523 O O . ILE A 1 185 ? -12.647 1.736 4.236 1.00 81.50 185 ILE A O 1
ATOM 1527 N N . ILE A 1 186 ? -10.710 1.849 3.115 1.00 79.19 186 ILE A N 1
ATOM 1528 C CA . ILE A 1 186 ? -11.293 1.647 1.790 1.00 79.19 186 ILE A CA 1
ATOM 1529 C C . ILE A 1 186 ? -10.864 0.274 1.282 1.00 79.19 186 ILE A C 1
ATOM 1531 O O . ILE A 1 186 ? -9.680 -0.072 1.307 1.00 79.19 186 ILE A O 1
ATOM 1535 N N . THR A 1 187 ? -11.821 -0.501 0.781 1.00 80.62 187 THR A N 1
ATOM 1536 C CA . THR A 1 187 ? -11.554 -1.706 -0.009 1.00 80.62 187 THR A CA 1
ATOM 1537 C C . THR A 1 187 ? -11.493 -1.325 -1.484 1.00 80.62 187 THR A C 1
ATOM 1539 O O . THR A 1 187 ? -12.406 -0.670 -1.982 1.00 80.62 187 THR A O 1
ATOM 1542 N N . LYS A 1 188 ? -10.440 -1.729 -2.196 1.00 76.19 188 LYS A N 1
ATOM 1543 C CA . LYS A 1 188 ? -10.342 -1.565 -3.651 1.00 76.19 188 LYS A CA 1
ATOM 1544 C C . LYS A 1 188 ? -9.980 -2.895 -4.311 1.00 76.19 188 LYS A C 1
ATOM 1546 O O . LYS A 1 188 ? -9.253 -3.677 -3.693 1.00 76.19 188 LYS A O 1
ATOM 1551 N N . PRO A 1 189 ? -10.446 -3.146 -5.546 1.00 67.81 189 PRO A N 1
ATOM 1552 C CA . PRO A 1 189 ? -9.884 -4.206 -6.372 1.00 67.81 189 PRO A CA 1
ATOM 1553 C C . PRO A 1 189 ? -8.413 -3.889 -6.697 1.00 67.81 189 PRO A C 1
ATOM 1555 O O . PRO A 1 189 ? -8.062 -2.736 -6.955 1.00 67.81 189 PRO A O 1
ATOM 1558 N N . GLY A 1 190 ? -7.552 -4.911 -6.684 1.00 64.94 190 GLY A N 1
ATOM 1559 C CA . GLY A 1 190 ? -6.136 -4.800 -7.059 1.00 64.94 190 GLY A CA 1
ATOM 1560 C C . GLY A 1 190 ? -5.137 -4.709 -5.895 1.00 64.94 190 GLY A C 1
ATOM 1561 O O . GLY A 1 190 ? -5.478 -4.863 -4.722 1.00 64.94 190 GLY A O 1
ATOM 1562 N N . ALA A 1 191 ? -3.863 -4.495 -6.240 1.00 58.38 191 ALA A N 1
ATOM 1563 C CA . ALA A 1 191 ? -2.715 -4.595 -5.330 1.00 58.38 191 ALA A CA 1
ATOM 1564 C C . ALA A 1 191 ? -2.129 -3.237 -4.884 1.00 58.38 191 ALA A C 1
ATOM 1566 O O . ALA A 1 191 ? -0.995 -3.187 -4.406 1.00 58.38 191 ALA A O 1
ATOM 1567 N N . MET A 1 192 ? -2.882 -2.137 -4.998 1.00 58.22 192 MET A N 1
ATOM 1568 C CA . MET A 1 192 ? -2.453 -0.833 -4.477 1.00 58.22 192 MET A CA 1
ATOM 1569 C C . MET A 1 192 ? -2.858 -0.653 -3.013 1.00 58.22 192 MET A C 1
ATOM 1571 O O . MET A 1 192 ? -4.027 -0.798 -2.649 1.00 58.22 192 MET A O 1
ATOM 1575 N N . SER A 1 193 ? -1.885 -0.322 -2.160 1.00 58.03 193 SER A N 1
ATOM 1576 C CA . SER A 1 193 ? -2.148 -0.082 -0.741 1.00 58.03 193 SER A CA 1
ATOM 1577 C C . SER A 1 193 ? -2.776 1.295 -0.550 1.00 58.03 193 SER A C 1
ATOM 1579 O O . SER A 1 193 ? -2.155 2.319 -0.828 1.00 58.03 193 SER A O 1
ATOM 1581 N N . VAL A 1 194 ? -4.013 1.322 -0.058 1.00 61.88 194 VAL A N 1
ATOM 1582 C CA . VAL A 1 194 ? -4.730 2.570 0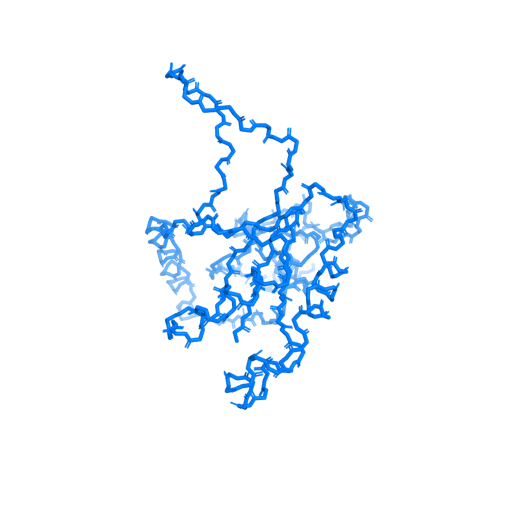.252 1.00 61.88 194 VAL A CA 1
ATOM 1583 C C . VAL A 1 194 ? -4.481 3.006 1.701 1.00 61.88 194 VAL A C 1
ATOM 1585 O O . VAL A 1 194 ? -4.475 4.197 2.007 1.00 61.88 194 VAL A O 1
ATOM 1588 N N . THR A 1 195 ? -4.214 2.055 2.599 1.00 63.19 195 THR A N 1
ATOM 1589 C CA . THR A 1 195 ? -3.965 2.323 4.019 1.00 63.19 195 THR A CA 1
ATOM 1590 C C . THR A 1 195 ? -2.489 2.652 4.240 1.00 63.19 195 THR A C 1
ATOM 1592 O O . THR A 1 195 ? -1.630 1.782 4.108 1.00 63.19 195 THR A O 1
ATOM 1595 N N . ARG A 1 196 ? -2.194 3.917 4.571 1.00 69.00 196 ARG A N 1
ATOM 1596 C CA . ARG A 1 196 ? -0.822 4.437 4.758 1.00 69.00 196 ARG A CA 1
ATOM 1597 C C . ARG A 1 196 ? -0.389 4.590 6.223 1.00 69.00 196 ARG A C 1
ATOM 1599 O O . ARG A 1 196 ? 0.747 4.965 6.479 1.00 69.00 196 ARG A O 1
ATOM 1606 N N . TYR A 1 197 ? -1.280 4.335 7.177 1.00 74.56 197 TYR A N 1
ATOM 1607 C CA . TYR A 1 197 ? -1.017 4.480 8.611 1.00 74.56 197 TYR A CA 1
ATOM 1608 C C . TYR A 1 197 ? -1.750 3.405 9.414 1.00 74.56 197 TYR A C 1
ATOM 1610 O O . TYR A 1 197 ? -2.689 2.776 8.923 1.00 74.56 197 TYR A O 1
ATOM 1618 N N . ILE A 1 198 ? -1.317 3.200 10.657 1.00 80.25 198 ILE A N 1
ATOM 1619 C CA . ILE A 1 198 ? -1.966 2.280 11.593 1.00 80.25 198 ILE A CA 1
ATOM 1620 C C . ILE A 1 198 ? -3.306 2.889 12.011 1.00 80.25 198 ILE A C 1
ATOM 1622 O O . ILE A 1 198 ? -3.347 3.984 12.562 1.00 80.25 198 ILE A O 1
ATOM 1626 N N . ALA A 1 199 ? -4.401 2.180 11.746 1.00 82.19 199 ALA A N 1
ATOM 1627 C CA . ALA A 1 199 ? -5.739 2.580 12.161 1.00 82.19 199 ALA A CA 1
ATOM 1628 C C . ALA A 1 199 ? -6.246 1.622 13.242 1.00 82.19 199 ALA A C 1
ATOM 1630 O O . ALA A 1 199 ? -6.344 0.416 13.011 1.00 82.19 199 ALA A O 1
ATOM 1631 N N . ALA A 1 200 ? -6.580 2.162 14.413 1.00 86.62 200 ALA A N 1
ATOM 1632 C CA . ALA A 1 200 ? -7.248 1.406 15.461 1.00 86.62 200 ALA A CA 1
ATOM 1633 C C . ALA A 1 200 ? -8.745 1.295 15.135 1.00 86.62 200 ALA A C 1
ATOM 1635 O O . ALA A 1 200 ? -9.438 2.299 14.970 1.00 86.62 200 ALA A O 1
ATOM 1636 N N . VAL A 1 201 ? -9.242 0.064 15.036 1.00 88.50 201 VAL A N 1
ATOM 1637 C CA . VAL A 1 201 ? -10.661 -0.223 14.815 1.00 88.50 201 VAL A CA 1
ATOM 1638 C C . VAL A 1 201 ? -11.176 -0.951 16.053 1.00 88.50 201 VAL A C 1
ATOM 1640 O O . VAL A 1 201 ? -10.780 -2.094 16.280 1.00 88.50 201 VAL A O 1
ATOM 1643 N N . PRO A 1 202 ? -12.032 -0.319 16.874 1.00 87.25 202 PRO A N 1
ATOM 1644 C CA . PRO A 1 202 ? -12.683 -1.013 17.970 1.00 87.25 202 PRO A CA 1
ATOM 1645 C C . PRO A 1 202 ? -13.680 -2.012 17.388 1.00 87.25 202 PRO A C 1
ATOM 1647 O O . PRO A 1 202 ? -14.553 -1.619 16.617 1.00 87.25 202 PRO A O 1
ATOM 1650 N N . ILE A 1 203 ? -13.544 -3.287 17.742 1.00 85.50 203 ILE A N 1
ATOM 1651 C CA . ILE A 1 203 ? -14.444 -4.355 17.304 1.00 85.50 203 ILE A CA 1
ATOM 1652 C C . ILE A 1 203 ? -15.101 -4.940 18.546 1.00 85.50 203 ILE A C 1
ATOM 1654 O O . ILE A 1 203 ? -14.407 -5.312 19.492 1.00 85.50 203 ILE A O 1
ATOM 1658 N N . ASP A 1 204 ? -16.427 -5.021 18.525 1.00 82.56 204 ASP A N 1
ATOM 1659 C CA . ASP A 1 204 ? -17.178 -5.812 19.487 1.00 82.56 204 ASP A CA 1
ATOM 1660 C C . ASP A 1 204 ? -17.454 -7.188 18.878 1.00 82.56 204 ASP A C 1
ATOM 1662 O O . ASP A 1 204 ? -18.300 -7.339 17.998 1.00 82.56 204 ASP A O 1
ATOM 1666 N N . LEU A 1 205 ? -16.687 -8.187 19.317 1.00 75.12 205 LEU A N 1
ATOM 1667 C CA . LEU A 1 205 ? -16.835 -9.562 18.840 1.00 75.12 205 LEU A CA 1
ATOM 1668 C C . LEU A 1 205 ? -18.111 -10.231 19.372 1.00 75.12 205 LEU A C 1
ATOM 1670 O O . LEU A 1 205 ? -18.495 -11.267 18.841 1.00 75.12 205 LEU A O 1
ATOM 1674 N N . GLN A 1 206 ? -18.761 -9.674 20.403 1.00 75.00 206 GLN A N 1
ATOM 1675 C CA . GLN A 1 206 ? -20.021 -10.215 20.921 1.00 75.00 206 GLN A CA 1
ATOM 1676 C C . GLN A 1 206 ? -21.211 -9.858 20.027 1.00 75.00 206 GLN A C 1
ATOM 1678 O O . GLN A 1 206 ? -22.204 -10.570 20.042 1.00 75.00 206 GLN A O 1
ATOM 1683 N N . GLU A 1 207 ? -21.109 -8.797 19.220 1.00 65.62 207 GLU A N 1
ATOM 1684 C CA . GLU A 1 207 ? -22.149 -8.411 18.256 1.00 65.62 207 GLU A CA 1
ATOM 1685 C C . GLU A 1 207 ? -22.033 -9.135 16.897 1.00 65.62 207 GLU A C 1
ATOM 1687 O O . GLU A 1 207 ? -22.725 -8.767 15.942 1.00 65.62 207 GLU A O 1
ATOM 1692 N N . MET A 1 208 ? -21.140 -10.123 16.774 1.00 59.19 208 MET A N 1
ATOM 1693 C CA . MET A 1 208 ? -20.997 -10.964 15.580 1.00 59.19 208 MET A CA 1
ATOM 1694 C C . MET A 1 208 ? -21.968 -12.160 15.626 1.00 59.19 208 MET A C 1
ATOM 1696 O O . MET A 1 208 ? -21.525 -13.308 15.649 1.00 59.19 208 MET A O 1
ATOM 1700 N N . ASP A 1 209 ? -23.272 -11.879 15.665 1.00 48.34 209 ASP A N 1
ATOM 1701 C CA . ASP A 1 209 ? -24.348 -12.876 15.495 1.00 48.34 209 ASP A CA 1
ATOM 1702 C C . ASP A 1 209 ? -24.659 -13.138 14.008 1.00 48.34 209 ASP A C 1
ATOM 1704 O O . ASP A 1 209 ? -24.840 -12.154 13.246 1.00 48.34 209 ASP A O 1
#

pLDDT: mean 77.31, std 14.53, range [35.44, 94.38]

Radius of gyration: 24.06 Å; chains: 1; bounding box: 60×48×61 Å

O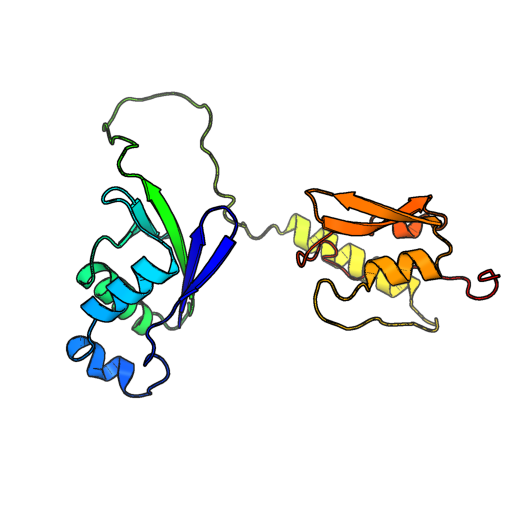rganism: Reticulomyxa filosa (NCBI:txid46433)

Secondary structure (DSSP, 8-state):
-EEEEEETTEEEEE--TTTTSTTGGGGGGGS-HHHHHHHHHHHHT--STTEEEEETTT--EE-SHHHHHHHHHHHHH-SS-SEEEEEEEETTS----------------------HHHHHHHHHHHHHHHHHHTTS--------TTSSHHHHHHHHTT-EEEEEEETTEEEEEEEE---GGGTT----SSS-----S-------GGG--

InterPro domains:
  IPR027417 P-loop containing nucleoside triphosphate hydrolase [G3DSA:3.40.50.300] (26-193)
  IPR027417 P-loop containing nucleoside triphosphate hydrolase [SSF52540] (95-160)